Protein AF-A0A813D2L1-F1 (afdb_monomer_lite)

Foldseek 3Di:
DWADLADDPVCVVPVLQLQLQLAQDLARDRDPDRVSSSSSRLSVVLCVQQVFFLFKAFADPVVQVVSLCVGPSCVSDDSSRDRTGGDPCNVVQSDLQQFDPNQIADADRLLCLLAPCLACQQPPVLVVLLCCCVVCVPDQFDADPDHDPTGGDGSVSSVLNCCQRRNDRDPPSDPDPVVVVCSVVHRDGGRHGDPRGNVSSNVVNVVCCVVVVDPHGDDD

Radius of gyration: 19.47 Å; chains: 1; bounding box: 37×41×59 Å

Organism: Polarella glacialis (NCBI:txid89957)

Structure (mmCIF, N/CA/C/O backbone):
data_AF-A0A813D2L1-F1
#
_entry.id   AF-A0A813D2L1-F1
#
loop_
_atom_site.group_PDB
_atom_site.id
_atom_site.type_symbol
_atom_site.label_atom_id
_atom_site.label_alt_id
_atom_site.label_comp_id
_atom_site.label_asym_id
_atom_site.label_entity_id
_atom_site.label_seq_id
_atom_site.pdbx_PDB_ins_code
_atom_site.Cartn_x
_atom_site.Cartn_y
_atom_site.Cartn_z
_atom_site.occupancy
_atom_site.B_iso_or_equiv
_atom_site.auth_seq_id
_atom_site.auth_comp_id
_atom_site.auth_asym_id
_atom_site.auth_atom_id
_atom_site.pdbx_PDB_model_num
ATOM 1 N N . VAL A 1 1 ? -5.802 -4.723 5.468 1.00 93.50 1 VAL A N 1
ATOM 2 C CA . VAL A 1 1 ? -5.491 -5.734 4.421 1.00 93.50 1 VAL A CA 1
ATOM 3 C C . VAL A 1 1 ? -4.268 -6.536 4.837 1.00 93.50 1 VAL A C 1
ATOM 5 O O . VAL A 1 1 ? -3.575 -6.085 5.739 1.00 93.50 1 VAL A O 1
ATOM 8 N N . SER A 1 2 ? -3.986 -7.680 4.213 1.00 93.75 2 SER A N 1
ATOM 9 C CA . SER A 1 2 ? -2.676 -8.345 4.304 1.00 93.75 2 SER A CA 1
ATOM 10 C C . SER A 1 2 ? -2.153 -8.648 2.905 1.00 93.75 2 SER A C 1
ATOM 12 O O . SER A 1 2 ? -2.952 -8.793 1.985 1.00 93.75 2 SER A O 1
ATOM 14 N N . ILE A 1 3 ? -0.834 -8.661 2.713 1.00 92.69 3 ILE A N 1
ATOM 15 C CA . ILE A 1 3 ? -0.221 -8.697 1.379 1.00 92.69 3 ILE A CA 1
ATOM 16 C C . ILE A 1 3 ? 0.567 -9.993 1.204 1.00 92.69 3 ILE A C 1
ATOM 18 O O . ILE A 1 3 ? 1.612 -10.203 1.835 1.00 92.69 3 ILE A O 1
ATOM 22 N N . SER A 1 4 ? 0.094 -10.815 0.271 1.00 91.62 4 SER A N 1
ATOM 23 C CA . SER A 1 4 ? 0.760 -12.051 -0.129 1.00 91.62 4 SER A CA 1
ATOM 24 C C . SER A 1 4 ? 2.132 -11.768 -0.767 1.00 91.62 4 SER A C 1
ATOM 26 O O . SER A 1 4 ? 2.273 -10.820 -1.551 1.00 91.62 4 SER A O 1
ATOM 28 N N . PRO A 1 5 ? 3.159 -12.598 -0.497 1.00 91.12 5 PRO A N 1
ATOM 29 C CA . PRO A 1 5 ? 4.441 -12.514 -1.196 1.00 91.12 5 PRO A CA 1
ATOM 30 C C . PRO A 1 5 ? 4.344 -12.904 -2.676 1.00 91.12 5 PRO A C 1
ATOM 32 O O . PRO A 1 5 ? 5.266 -12.595 -3.439 1.00 91.12 5 PRO A O 1
ATOM 35 N N . GLU A 1 6 ? 3.257 -13.575 -3.057 1.00 92.31 6 GLU A N 1
ATOM 36 C CA . GLU A 1 6 ? 3.001 -14.124 -4.383 1.00 92.31 6 GLU A CA 1
ATOM 37 C C . GLU A 1 6 ? 1.750 -13.499 -5.018 1.00 92.31 6 GLU A C 1
ATOM 39 O O . GLU A 1 6 ? 0.809 -13.154 -4.293 1.00 92.31 6 GLU A O 1
ATOM 44 N N . PRO A 1 7 ? 1.713 -13.353 -6.355 1.00 93.44 7 PRO A N 1
ATOM 45 C CA . PRO A 1 7 ? 0.520 -12.871 -7.036 1.00 93.44 7 PRO A CA 1
ATOM 46 C C . PRO A 1 7 ? -0.665 -13.826 -6.832 1.00 93.44 7 PRO A C 1
ATOM 48 O O . PRO A 1 7 ? -0.452 -15.037 -6.749 1.00 93.44 7 PRO A O 1
ATOM 51 N N . PRO A 1 8 ? -1.907 -13.309 -6.814 1.00 90.31 8 PRO A N 1
ATOM 52 C CA . PRO A 1 8 ? -3.102 -14.138 -6.910 1.00 90.31 8 PRO A CA 1
ATOM 53 C C . PRO A 1 8 ? -3.069 -15.006 -8.172 1.00 90.31 8 PRO A C 1
ATOM 55 O O . PRO A 1 8 ? -2.567 -14.563 -9.207 1.00 90.31 8 PRO A O 1
ATOM 58 N N . GLU A 1 9 ? -3.661 -16.199 -8.111 1.00 88.69 9 GLU A N 1
ATOM 59 C CA . GLU A 1 9 ? -3.662 -17.168 -9.221 1.00 88.69 9 GLU A CA 1
ATOM 60 C C . GLU A 1 9 ? -4.156 -16.551 -10.538 1.00 88.69 9 GLU A C 1
ATOM 62 O O . GLU A 1 9 ? -3.493 -16.681 -11.563 1.00 88.69 9 GLU A O 1
ATOM 67 N N . ILE A 1 10 ? -5.231 -15.756 -10.493 1.00 87.69 10 ILE A N 1
ATOM 68 C CA . ILE A 1 10 ? -5.786 -15.087 -11.682 1.00 87.69 10 ILE A CA 1
ATOM 69 C C . ILE A 1 10 ? -4.800 -14.121 -12.361 1.00 87.69 10 ILE A C 1
ATOM 71 O O . ILE A 1 10 ? -4.840 -13.931 -13.572 1.00 87.69 10 ILE A O 1
ATOM 75 N N . VAL A 1 11 ? -3.889 -13.511 -11.596 1.00 85.50 11 VAL A N 1
ATOM 76 C CA . VAL A 1 11 ? -2.849 -12.622 -12.141 1.00 85.50 11 VAL A CA 1
ATOM 77 C C . VAL A 1 11 ? -1.708 -13.441 -12.755 1.00 85.50 11 VAL A C 1
ATOM 79 O O . VAL A 1 11 ? -1.016 -12.961 -13.648 1.00 85.50 11 VAL A O 1
ATOM 82 N N . ALA A 1 12 ? -1.506 -14.681 -12.300 1.00 79.19 12 ALA A N 1
ATOM 83 C CA . ALA A 1 12 ? -0.534 -15.597 -12.888 1.00 79.19 12 ALA A CA 1
ATOM 84 C C . ALA A 1 12 ? -1.027 -16.223 -14.208 1.00 79.19 12 ALA A C 1
ATOM 86 O O . ALA A 1 12 ? -0.198 -16.536 -15.059 1.00 79.19 12 ALA A O 1
ATOM 87 N N . GLU A 1 13 ? -2.343 -16.368 -14.402 1.00 86.94 13 GLU A N 1
ATOM 88 C CA . GLU A 1 13 ? -2.936 -16.836 -15.668 1.00 86.94 13 GLU A CA 1
ATOM 89 C C . GLU A 1 13 ? -2.733 -15.846 -16.824 1.00 86.94 13 GLU A C 1
ATOM 91 O O . GLU A 1 13 ? -2.594 -16.257 -17.976 1.00 86.94 13 GLU A O 1
ATOM 96 N N . GLU A 1 14 ? -2.672 -14.547 -16.517 1.00 88.88 14 GLU A N 1
ATOM 97 C CA . GLU A 1 14 ? -2.362 -13.495 -17.482 1.00 88.88 14 GLU A CA 1
ATOM 98 C C . GLU A 1 14 ? -1.206 -12.599 -16.984 1.00 88.88 14 GLU A C 1
ATOM 100 O O . GLU A 1 14 ? -1.424 -11.527 -16.403 1.00 88.88 14 GLU A O 1
ATOM 105 N N . PRO A 1 15 ? 0.055 -13.016 -17.217 1.00 91.38 15 PRO A N 1
ATOM 106 C CA . PRO A 1 15 ? 1.225 -12.405 -16.604 1.00 91.38 15 PRO A CA 1
ATOM 107 C C . PRO A 1 15 ? 1.675 -11.099 -17.269 1.00 91.38 15 PRO A C 1
ATOM 109 O O . PRO A 1 15 ? 2.681 -10.540 -16.830 1.00 91.38 15 PRO A O 1
ATOM 112 N N . ARG A 1 16 ? 0.990 -10.572 -18.299 1.00 93.12 16 ARG A N 1
ATOM 113 C CA . ARG A 1 16 ? 1.419 -9.332 -18.990 1.00 93.12 16 ARG A CA 1
ATOM 114 C C . ARG A 1 16 ? 1.723 -8.180 -18.030 1.00 93.12 16 ARG A C 1
ATOM 116 O O . ARG A 1 16 ? 2.767 -7.541 -18.158 1.00 93.12 16 ARG A O 1
ATOM 123 N N . ALA A 1 17 ? 0.860 -7.958 -17.037 1.00 93.00 17 ALA A N 1
ATOM 124 C CA . ALA A 1 17 ? 1.071 -6.922 -16.027 1.00 93.00 17 ALA A CA 1
ATOM 125 C C . ALA A 1 17 ? 2.291 -7.223 -15.137 1.00 93.00 17 ALA A C 1
ATOM 127 O O . ALA A 1 17 ? 3.086 -6.326 -14.854 1.00 93.00 17 ALA A O 1
ATOM 128 N N . LEU A 1 18 ? 2.487 -8.488 -14.749 1.00 95.44 18 LEU A N 1
ATOM 129 C CA . LEU A 1 18 ? 3.648 -8.908 -13.962 1.00 95.44 18 LEU A CA 1
ATOM 130 C C . LEU A 1 18 ? 4.947 -8.660 -14.729 1.00 95.44 18 LEU A C 1
ATOM 132 O O . LEU A 1 18 ? 5.865 -8.053 -14.185 1.00 95.44 18 LEU A O 1
ATOM 136 N N . ILE A 1 19 ? 5.003 -9.063 -16.000 1.00 95.62 19 ILE A N 1
ATOM 137 C CA . ILE A 1 19 ? 6.170 -8.869 -16.870 1.00 95.62 19 ILE A CA 1
ATOM 138 C C . ILE A 1 19 ? 6.439 -7.372 -17.059 1.00 95.62 19 ILE A C 1
ATOM 140 O O . ILE A 1 19 ? 7.578 -6.922 -16.935 1.00 95.62 19 ILE A O 1
ATOM 144 N N . PHE A 1 20 ? 5.394 -6.574 -17.292 1.00 95.00 20 PHE A N 1
ATOM 145 C CA . PHE A 1 20 ? 5.523 -5.129 -17.462 1.00 95.00 20 PHE A CA 1
ATOM 146 C C . PHE A 1 20 ? 6.131 -4.446 -16.230 1.00 95.00 20 PHE A C 1
ATOM 148 O O . PHE A 1 20 ? 7.053 -3.639 -16.373 1.00 95.00 20 PHE A O 1
ATOM 155 N N . HIS A 1 21 ? 5.633 -4.773 -15.033 1.00 94.62 21 HIS A N 1
ATOM 156 C CA . HIS A 1 21 ? 6.066 -4.166 -13.773 1.00 94.62 21 HIS A CA 1
ATOM 157 C C . HIS A 1 21 ? 7.340 -4.796 -13.185 1.00 94.62 21 HIS A C 1
ATOM 159 O O . HIS A 1 21 ? 7.927 -4.228 -12.264 1.00 94.62 21 HIS A O 1
ATOM 165 N N . ALA A 1 22 ? 7.806 -5.933 -13.711 1.00 95.31 22 ALA A N 1
ATOM 166 C CA . ALA A 1 22 ? 9.082 -6.546 -13.333 1.00 95.31 22 ALA A CA 1
ATOM 167 C C . ALA A 1 22 ? 10.303 -5.765 -13.841 1.00 95.31 22 ALA A C 1
ATOM 169 O O . ALA A 1 22 ? 11.420 -5.994 -13.375 1.00 95.31 22 ALA A O 1
ATOM 170 N N . ARG A 1 23 ? 10.108 -4.856 -14.795 1.00 94.12 23 ARG A N 1
ATOM 171 C CA . ARG A 1 23 ? 11.170 -4.056 -15.405 1.00 94.12 23 ARG A CA 1
ATOM 172 C C . ARG A 1 23 ? 11.684 -2.980 -14.455 1.00 94.12 23 ARG A C 1
ATOM 174 O O . ARG A 1 23 ? 10.896 -2.350 -13.749 1.00 94.12 23 ARG A O 1
ATOM 181 N N . ASP A 1 24 ? 12.999 -2.784 -14.441 1.00 91.81 24 ASP A N 1
ATOM 182 C CA . ASP A 1 24 ? 13.649 -1.741 -13.635 1.00 91.81 24 ASP A CA 1
ATOM 183 C C . ASP A 1 24 ? 13.545 -0.358 -14.285 1.00 91.81 24 ASP A C 1
ATOM 185 O O . ASP A 1 24 ? 13.421 0.639 -13.576 1.00 91.81 24 ASP A O 1
ATOM 189 N N . ASP A 1 25 ? 13.511 -0.326 -15.618 1.00 89.94 25 ASP A N 1
ATOM 190 C CA . ASP A 1 25 ? 13.273 0.851 -16.448 1.00 89.94 25 ASP A CA 1
ATOM 191 C C . ASP A 1 25 ? 12.569 0.457 -17.765 1.00 89.94 25 ASP A C 1
ATOM 193 O O . ASP A 1 25 ? 12.297 -0.716 -18.036 1.00 89.94 25 ASP A O 1
ATOM 197 N N . ALA A 1 26 ? 12.239 1.441 -18.601 1.00 88.62 26 ALA A N 1
ATOM 198 C CA . ALA A 1 26 ? 11.504 1.220 -19.847 1.00 88.62 26 ALA A CA 1
ATOM 199 C C . ALA A 1 26 ? 12.251 0.369 -20.903 1.00 88.62 26 ALA A C 1
ATOM 201 O O . ALA A 1 26 ? 11.595 -0.200 -21.782 1.00 88.62 26 ALA A O 1
ATOM 202 N N . LYS A 1 27 ? 13.585 0.267 -20.829 1.00 87.81 27 LYS A N 1
ATOM 203 C CA . LYS A 1 27 ? 14.459 -0.472 -21.763 1.00 87.81 27 LYS A CA 1
ATOM 204 C C . LYS A 1 27 ? 14.881 -1.841 -21.237 1.00 87.81 27 LYS A C 1
ATOM 206 O O . LYS A 1 27 ? 15.475 -2.610 -21.989 1.00 87.81 27 LYS A O 1
ATOM 211 N N . ALA A 1 28 ? 14.598 -2.140 -19.972 1.00 91.12 28 ALA A N 1
ATOM 212 C CA . ALA A 1 28 ? 14.884 -3.439 -19.390 1.00 91.12 28 ALA A CA 1
ATOM 213 C C . ALA A 1 28 ? 14.217 -4.570 -20.203 1.00 91.12 28 ALA A C 1
ATOM 215 O O . ALA A 1 28 ? 13.089 -4.399 -20.689 1.00 91.12 28 ALA A O 1
ATOM 216 N N . PRO A 1 29 ? 14.892 -5.726 -20.343 1.00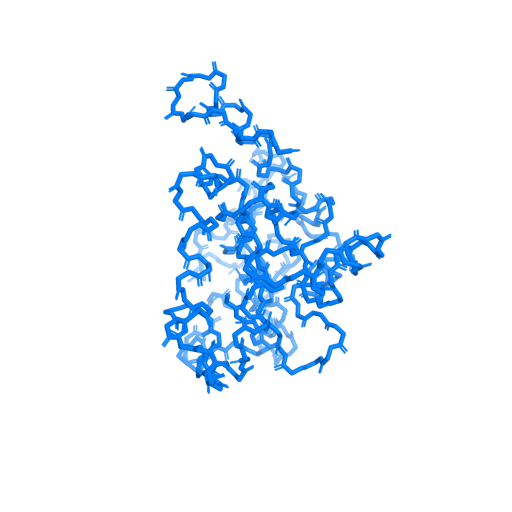 91.00 29 PRO A N 1
ATOM 217 C CA . PRO A 1 29 ? 14.366 -6.856 -21.095 1.00 91.00 29 PRO A CA 1
ATOM 218 C C . PRO A 1 29 ? 13.065 -7.381 -20.481 1.00 91.00 29 PRO A C 1
ATOM 220 O O . PRO A 1 29 ? 12.819 -7.273 -19.277 1.00 91.00 29 PRO A O 1
ATOM 223 N N . LEU A 1 30 ? 12.229 -7.983 -21.326 1.00 94.44 30 LEU A N 1
ATOM 224 C CA . LEU A 1 30 ? 10.998 -8.629 -20.882 1.00 94.44 30 LEU A CA 1
ATOM 225 C C . LEU A 1 30 ? 11.337 -10.008 -20.317 1.00 94.44 30 LEU A C 1
ATOM 227 O O . LEU A 1 30 ? 11.722 -10.916 -21.051 1.00 94.44 30 LEU A O 1
ATOM 231 N N . GLU A 1 31 ? 11.189 -10.163 -19.006 1.00 94.50 31 GLU A N 1
ATOM 232 C CA . GLU A 1 31 ? 11.472 -11.411 -18.302 1.00 94.50 31 GLU A CA 1
ATOM 233 C C . GLU A 1 31 ? 10.175 -12.078 -17.839 1.00 94.50 31 GLU A C 1
ATOM 235 O O . GLU A 1 31 ? 9.351 -11.459 -17.167 1.00 94.50 31 GLU A O 1
ATOM 240 N N . ALA A 1 32 ? 10.024 -13.368 -18.146 1.00 93.12 32 ALA A N 1
ATOM 241 C CA . ALA A 1 32 ? 8.900 -14.198 -17.700 1.00 93.12 32 ALA A CA 1
ATOM 242 C C . ALA A 1 32 ? 9.329 -15.281 -16.688 1.00 93.12 32 ALA A C 1
ATOM 244 O O . ALA A 1 32 ? 8.644 -16.287 -16.509 1.00 93.12 32 ALA A O 1
ATOM 245 N N . THR A 1 33 ? 10.483 -15.108 -16.036 1.00 95.31 33 THR A N 1
ATOM 246 C CA . THR A 1 33 ? 10.926 -16.012 -14.965 1.00 95.31 33 THR A CA 1
ATOM 247 C C . THR A 1 33 ? 10.045 -15.851 -13.728 1.00 95.31 33 THR A C 1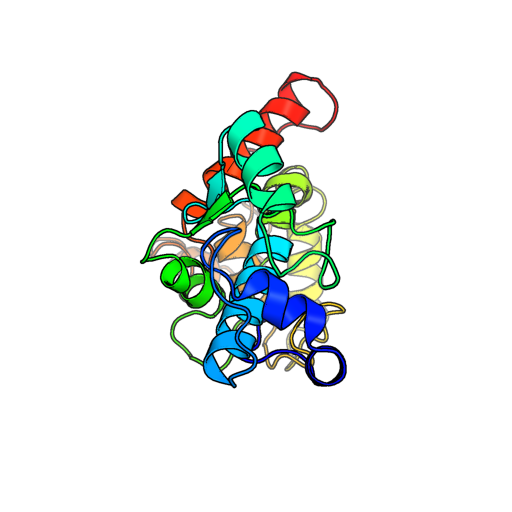
ATOM 249 O O . THR A 1 33 ? 9.385 -14.825 -13.533 1.00 95.31 33 THR A O 1
ATOM 252 N N . ARG A 1 34 ? 10.041 -16.858 -12.847 1.00 94.00 34 ARG A N 1
ATOM 253 C CA . ARG A 1 34 ? 9.293 -16.791 -11.584 1.00 94.00 34 ARG A CA 1
ATOM 254 C C . ARG A 1 34 ? 9.737 -15.596 -10.743 1.00 94.00 34 ARG A C 1
ATOM 256 O O . ARG A 1 34 ? 8.900 -14.894 -10.181 1.00 94.00 34 ARG A O 1
ATOM 263 N N . GLU A 1 35 ? 11.037 -15.341 -10.694 1.00 95.44 35 GLU A N 1
ATOM 264 C CA . GLU A 1 35 ? 11.647 -14.243 -9.952 1.00 95.44 35 GLU A CA 1
ATOM 265 C C . GLU A 1 35 ? 11.206 -12.881 -10.501 1.00 95.44 35 GLU A C 1
ATOM 267 O O . GLU A 1 35 ? 10.856 -11.992 -9.721 1.00 95.44 35 GLU A O 1
ATOM 272 N N . ALA A 1 36 ? 11.160 -12.727 -11.829 1.00 95.69 36 ALA A N 1
ATOM 273 C CA . ALA A 1 36 ? 10.662 -11.516 -12.476 1.00 95.69 36 ALA A CA 1
ATOM 274 C C . ALA A 1 36 ? 9.174 -11.297 -12.188 1.00 95.69 36 ALA A C 1
ATOM 276 O O . ALA A 1 36 ? 8.781 -10.213 -11.760 1.00 95.69 36 ALA A O 1
ATOM 277 N N . MET A 1 37 ? 8.351 -12.339 -12.308 1.00 95.06 37 MET A N 1
ATOM 278 C CA . MET A 1 37 ? 6.921 -12.251 -12.005 1.00 95.06 37 MET A CA 1
ATOM 279 C C . MET A 1 37 ? 6.651 -11.872 -10.543 1.00 95.06 37 MET A C 1
ATOM 281 O O . MET A 1 37 ? 5.798 -11.027 -10.270 1.00 95.06 37 MET A O 1
ATOM 285 N N . LEU A 1 38 ? 7.411 -12.433 -9.595 1.00 96.00 38 LEU A N 1
ATOM 286 C CA . LEU A 1 38 ? 7.342 -12.037 -8.186 1.00 96.00 38 LEU A CA 1
ATOM 287 C C . LEU A 1 38 ? 7.751 -10.574 -7.989 1.00 96.00 38 LEU A C 1
ATOM 289 O O . LEU A 1 38 ? 7.095 -9.849 -7.245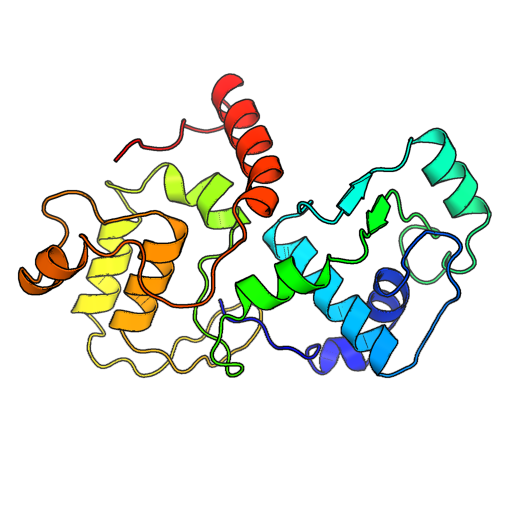 1.00 96.00 38 LEU A O 1
ATOM 293 N N . ARG A 1 39 ? 8.811 -10.116 -8.661 1.00 96.62 39 ARG A N 1
ATOM 294 C CA . ARG A 1 39 ? 9.244 -8.713 -8.626 1.00 96.62 39 ARG A CA 1
ATOM 295 C C . ARG A 1 39 ? 8.151 -7.774 -9.144 1.00 96.62 39 ARG A C 1
ATOM 297 O O . ARG A 1 39 ? 7.837 -6.795 -8.468 1.00 96.62 39 ARG A O 1
ATOM 304 N N . GLY A 1 40 ? 7.531 -8.105 -10.275 1.00 95.94 40 GLY A N 1
ATOM 305 C CA . GLY A 1 40 ? 6.410 -7.355 -10.843 1.00 95.94 40 GLY A CA 1
ATOM 306 C C . GLY A 1 40 ? 5.208 -7.282 -9.905 1.00 95.94 40 GLY A C 1
ATOM 307 O O . GLY A 1 40 ? 4.725 -6.187 -9.622 1.00 95.94 40 GLY A O 1
ATOM 308 N N . TRP A 1 41 ? 4.793 -8.418 -9.332 1.00 96.25 41 TRP A N 1
ATOM 309 C CA . TRP A 1 41 ? 3.714 -8.473 -8.338 1.00 96.25 41 TRP A CA 1
ATOM 310 C C . TRP A 1 41 ? 3.974 -7.543 -7.153 1.00 96.25 41 TRP A C 1
ATOM 312 O O . TRP A 1 41 ? 3.129 -6.728 -6.791 1.00 96.25 41 TRP A O 1
ATOM 322 N N . ARG A 1 42 ? 5.165 -7.636 -6.558 1.00 95.81 42 ARG A N 1
ATOM 323 C CA . ARG A 1 42 ? 5.522 -6.864 -5.362 1.00 95.81 42 ARG A CA 1
ATOM 324 C C . ARG A 1 42 ? 5.515 -5.361 -5.637 1.00 95.81 42 ARG A C 1
ATOM 326 O O . ARG A 1 42 ? 5.058 -4.588 -4.797 1.00 95.81 42 ARG A O 1
ATOM 333 N N . ARG A 1 43 ? 5.955 -4.948 -6.830 1.00 95.75 43 ARG A N 1
ATOM 334 C CA . ARG A 1 43 ? 5.880 -3.554 -7.295 1.00 95.75 43 ARG A CA 1
ATOM 335 C C . ARG A 1 43 ? 4.438 -3.106 -7.528 1.00 95.75 43 ARG A C 1
ATOM 337 O O . ARG A 1 43 ? 4.077 -2.019 -7.093 1.00 95.75 43 ARG A O 1
ATOM 344 N N . MET A 1 44 ? 3.596 -3.938 -8.141 1.00 95.06 44 MET A N 1
ATOM 345 C CA . MET A 1 44 ? 2.167 -3.639 -8.312 1.00 95.06 44 MET A CA 1
ATOM 346 C C . MET A 1 44 ? 1.443 -3.498 -6.969 1.00 95.06 44 MET A C 1
ATOM 348 O O . MET A 1 44 ? 0.672 -2.560 -6.782 1.00 95.06 44 MET A O 1
ATOM 352 N N . ALA A 1 45 ? 1.715 -4.393 -6.019 1.00 95.25 45 ALA A N 1
ATOM 353 C CA . ALA A 1 45 ? 1.127 -4.345 -4.686 1.00 95.25 45 ALA A CA 1
ATOM 354 C C . ALA A 1 45 ? 1.518 -3.059 -3.939 1.00 95.25 45 ALA A C 1
ATOM 356 O O . ALA A 1 45 ? 0.656 -2.401 -3.360 1.00 95.25 45 ALA A O 1
ATOM 357 N N . ALA A 1 46 ? 2.793 -2.661 -3.999 1.00 95.56 46 ALA A N 1
ATOM 358 C CA . ALA A 1 46 ? 3.243 -1.388 -3.440 1.00 95.56 46 ALA A CA 1
ATOM 359 C C . ALA A 1 46 ? 2.601 -0.185 -4.160 1.00 95.56 46 ALA A C 1
ATOM 361 O O . ALA A 1 46 ? 2.142 0.750 -3.504 1.00 95.56 46 ALA A O 1
ATOM 362 N N . PHE A 1 47 ? 2.477 -0.230 -5.492 1.00 94.12 47 PHE A N 1
ATOM 363 C CA . PHE A 1 47 ? 1.825 0.826 -6.275 1.00 94.12 47 PHE A CA 1
ATOM 364 C C . PHE A 1 47 ? 0.366 1.016 -5.857 1.00 94.12 47 PHE A C 1
ATOM 366 O O . PHE A 1 47 ? -0.058 2.138 -5.605 1.00 94.12 47 PHE A O 1
ATOM 373 N N . ALA A 1 48 ? -0.388 -0.072 -5.701 1.00 94.56 48 ALA A N 1
ATOM 374 C CA . ALA A 1 48 ? -1.786 -0.021 -5.281 1.00 94.56 48 ALA A CA 1
ATOM 375 C C . ALA A 1 48 ? -1.987 0.599 -3.882 1.00 94.56 48 ALA A C 1
ATOM 377 O O . ALA A 1 48 ? -3.079 1.066 -3.569 1.00 94.56 48 ALA A O 1
ATOM 378 N N . LEU A 1 49 ? -0.948 0.605 -3.040 1.00 95.75 49 LEU A N 1
ATOM 379 C CA . LEU A 1 49 ? -1.009 1.095 -1.661 1.00 95.75 49 LEU A CA 1
ATOM 380 C C . LEU A 1 49 ? -0.457 2.510 -1.470 1.00 95.75 49 LEU A C 1
ATOM 382 O O . LEU A 1 49 ? -0.837 3.158 -0.496 1.00 95.75 49 LEU A O 1
ATOM 386 N N . PHE A 1 50 ? 0.414 2.982 -2.366 1.00 94.94 50 PHE A N 1
ATOM 387 C CA . PHE A 1 50 ? 1.074 4.290 -2.249 1.00 94.94 50 PHE A CA 1
ATOM 388 C C . PHE A 1 50 ? 0.874 5.219 -3.452 1.00 94.94 50 PHE A C 1
ATOM 390 O O . PHE A 1 50 ? 1.123 6.416 -3.330 1.00 94.94 50 PHE A O 1
ATOM 397 N N . PHE A 1 51 ? 0.484 4.688 -4.615 1.00 87.38 51 PHE A N 1
ATOM 398 C CA . PHE A 1 51 ? 0.729 5.249 -5.952 1.00 87.38 51 PHE A CA 1
ATOM 399 C C . PHE A 1 51 ? 2.219 5.476 -6.242 1.00 87.38 51 PHE A C 1
ATOM 401 O O . PHE A 1 51 ? 2.786 4.824 -7.112 1.00 87.38 51 PHE A O 1
ATOM 408 N N . GLN A 1 52 ? 2.889 6.340 -5.480 1.00 92.19 52 GLN A N 1
ATOM 409 C CA . GLN A 1 52 ? 4.322 6.594 -5.579 1.00 92.19 52 GLN A CA 1
ATOM 410 C C . GLN A 1 52 ? 4.967 6.482 -4.192 1.00 92.19 52 GLN A C 1
ATOM 412 O O . GLN A 1 52 ? 4.714 7.299 -3.313 1.00 92.19 52 GLN A O 1
ATOM 417 N N . TRP A 1 53 ? 5.821 5.472 -4.003 1.00 93.44 53 TRP A N 1
ATOM 418 C CA . TRP A 1 53 ? 6.583 5.269 -2.764 1.00 93.44 53 TRP A CA 1
ATOM 419 C C . TRP A 1 53 ? 8.048 5.706 -2.923 1.00 93.44 53 TRP A C 1
ATOM 421 O O . TRP A 1 53 ? 8.496 6.032 -4.023 1.00 93.44 53 TRP A O 1
ATOM 431 N N . SER A 1 54 ? 8.832 5.710 -1.840 1.00 94.62 54 SER A N 1
ATOM 432 C CA . SER A 1 54 ? 10.165 6.340 -1.797 1.00 94.62 54 SER A CA 1
ATOM 433 C C . SER A 1 54 ? 11.217 5.703 -2.709 1.00 94.62 54 SER A C 1
ATOM 435 O O . SER A 1 54 ? 12.260 6.317 -2.979 1.00 94.62 54 SER A O 1
ATOM 437 N N . ALA A 1 55 ? 10.963 4.481 -3.181 1.00 94.06 55 ALA A N 1
ATOM 438 C CA . ALA A 1 55 ? 11.842 3.774 -4.100 1.00 94.06 55 ALA A CA 1
ATOM 439 C C . ALA A 1 55 ? 11.489 3.988 -5.577 1.00 94.06 55 ALA A C 1
ATOM 441 O O . ALA A 1 55 ? 12.257 3.545 -6.425 1.00 94.06 55 ALA A O 1
ATOM 442 N N . VAL A 1 56 ? 10.380 4.667 -5.885 1.00 94.31 56 VAL A N 1
ATOM 443 C CA . VAL A 1 56 ? 10.029 5.095 -7.245 1.00 94.31 56 VAL A CA 1
ATOM 444 C C . VAL A 1 56 ? 10.678 6.449 -7.515 1.00 94.31 56 VAL A C 1
ATOM 446 O O . VAL A 1 56 ? 10.475 7.410 -6.769 1.00 94.31 56 VAL A O 1
ATOM 449 N N . VAL A 1 57 ? 11.455 6.534 -8.591 1.00 93.25 57 VAL A N 1
ATOM 450 C CA . VAL A 1 57 ? 12.062 7.777 -9.073 1.00 93.25 57 VAL A CA 1
ATOM 451 C C . VAL A 1 57 ? 11.426 8.116 -10.409 1.00 93.25 57 VAL A C 1
ATOM 453 O O . VAL A 1 57 ? 11.595 7.379 -11.376 1.00 93.25 57 VAL A O 1
ATOM 456 N N . ALA A 1 58 ? 10.660 9.205 -10.448 1.00 93.00 58 ALA A N 1
ATOM 457 C CA . ALA A 1 58 ? 10.027 9.668 -11.674 1.00 93.00 58 ALA A CA 1
ATOM 458 C C . ALA A 1 58 ? 11.083 10.092 -12.704 1.00 93.00 58 ALA A C 1
ATOM 460 O O . ALA A 1 58 ? 12.070 10.741 -12.358 1.00 93.00 58 ALA A O 1
ATOM 461 N N . GLU A 1 59 ? 10.850 9.727 -13.959 1.00 94.19 59 GLU A N 1
ATOM 462 C CA . GLU A 1 59 ? 11.665 10.156 -15.092 1.00 94.19 59 GLU A CA 1
ATOM 463 C C . GLU A 1 59 ? 11.178 11.494 -15.647 1.00 94.19 59 GLU A C 1
ATOM 465 O O . GLU A 1 59 ? 9.993 11.833 -15.565 1.00 94.19 59 GLU A O 1
ATOM 470 N N . ASP A 1 60 ? 12.080 12.231 -16.295 1.00 94.38 60 ASP A N 1
ATOM 471 C CA . ASP A 1 60 ? 11.697 13.412 -17.064 1.00 94.38 60 ASP A CA 1
ATOM 472 C C . ASP A 1 60 ? 10.736 13.023 -18.198 1.00 94.38 60 ASP A C 1
ATOM 474 O O . ASP A 1 60 ? 10.993 12.085 -18.957 1.00 94.38 60 ASP A O 1
ATOM 478 N N . VAL A 1 61 ? 9.650 13.783 -18.376 1.00 94.44 61 VAL A N 1
ATOM 479 C CA . VAL A 1 61 ? 8.598 13.475 -19.367 1.00 94.44 61 VAL A CA 1
ATOM 480 C C . VAL A 1 61 ? 9.148 13.236 -20.786 1.00 94.44 61 VAL A C 1
ATOM 482 O O . VAL A 1 61 ? 8.768 12.231 -21.392 1.00 94.44 61 VAL A O 1
ATOM 485 N N . PRO A 1 62 ? 10.060 14.069 -21.340 1.00 95.62 62 PRO A N 1
ATOM 486 C CA . PRO A 1 62 ? 10.618 13.816 -22.670 1.00 95.62 62 PRO A CA 1
ATOM 487 C C . PRO A 1 62 ? 11.384 12.491 -22.756 1.00 95.62 62 PRO A C 1
ATOM 489 O O . PRO A 1 62 ? 11.272 11.780 -23.756 1.00 95.62 62 PRO A O 1
ATOM 492 N N . LYS A 1 63 ? 12.128 12.139 -21.700 1.00 94.25 63 LYS A N 1
ATOM 493 C CA . LYS A 1 63 ? 12.858 10.872 -21.609 1.00 94.25 63 LYS A CA 1
ATOM 494 C C . LYS A 1 63 ? 11.890 9.695 -21.519 1.00 94.25 63 LYS A C 1
ATOM 496 O O . LYS A 1 63 ? 12.040 8.751 -22.286 1.00 94.25 63 LYS A O 1
ATOM 501 N N . ALA A 1 64 ? 10.874 9.775 -20.661 1.00 94.62 64 ALA A N 1
ATOM 502 C CA . ALA A 1 64 ? 9.862 8.731 -20.513 1.00 94.62 64 ALA A CA 1
ATOM 503 C C . ALA A 1 64 ? 9.144 8.428 -21.839 1.00 94.62 64 ALA A C 1
ATOM 505 O O . ALA A 1 64 ? 8.962 7.265 -22.195 1.00 94.62 64 ALA A O 1
ATOM 506 N N . ILE A 1 65 ? 8.789 9.468 -22.605 1.00 94.38 65 ILE A N 1
ATOM 507 C CA . ILE A 1 65 ? 8.192 9.313 -23.939 1.00 94.38 65 ILE A CA 1
ATOM 508 C C . ILE A 1 65 ? 9.187 8.651 -24.899 1.00 94.38 65 ILE A C 1
ATOM 510 O O . ILE A 1 65 ? 8.837 7.667 -25.548 1.00 94.38 65 ILE A O 1
ATOM 514 N N . ALA A 1 66 ? 10.420 9.160 -24.997 1.00 95.25 66 ALA A N 1
ATOM 515 C CA . ALA A 1 66 ? 11.437 8.607 -25.895 1.00 95.25 66 ALA A CA 1
ATOM 516 C C . ALA A 1 66 ? 11.737 7.129 -25.592 1.00 95.25 66 ALA A C 1
ATOM 518 O O . ALA A 1 66 ? 11.836 6.310 -26.507 1.00 95.25 66 ALA A O 1
ATOM 519 N N . ASP A 1 67 ? 11.826 6.778 -24.311 1.00 95.00 67 ASP A N 1
ATOM 520 C CA . ASP A 1 67 ? 12.071 5.410 -23.878 1.00 95.00 67 ASP A CA 1
ATOM 521 C C . ASP A 1 67 ? 10.865 4.498 -24.156 1.00 95.00 67 ASP A C 1
ATOM 523 O O . ASP A 1 67 ? 11.063 3.356 -24.563 1.00 95.00 67 ASP A O 1
ATOM 527 N N . ALA A 1 68 ? 9.627 4.994 -24.035 1.00 93.56 68 ALA A N 1
ATOM 528 C CA . ALA A 1 68 ? 8.426 4.243 -24.412 1.00 93.56 68 ALA A CA 1
ATOM 529 C C . ALA A 1 68 ? 8.433 3.858 -25.904 1.00 93.56 68 ALA A C 1
ATOM 531 O O . ALA A 1 68 ? 8.181 2.703 -26.253 1.00 93.56 68 ALA A O 1
ATOM 532 N N . TRP A 1 69 ? 8.810 4.790 -26.791 1.00 92.81 69 TRP A N 1
ATOM 533 C CA . TRP A 1 69 ? 8.959 4.511 -28.227 1.00 92.81 69 TRP A CA 1
ATOM 534 C C . TRP A 1 69 ? 10.023 3.446 -28.513 1.00 92.81 69 TRP A C 1
ATOM 536 O O . TRP A 1 69 ? 9.855 2.638 -29.430 1.00 92.81 69 TRP A O 1
ATOM 546 N N . ALA A 1 70 ? 11.092 3.409 -27.718 1.00 92.31 70 ALA A N 1
ATOM 547 C CA . ALA A 1 70 ? 12.167 2.428 -27.837 1.00 92.31 70 ALA A CA 1
ATOM 548 C C . ALA A 1 70 ? 11.886 1.098 -27.111 1.00 92.31 70 ALA A C 1
ATOM 550 O O . ALA A 1 70 ? 12.621 0.141 -27.318 1.00 92.31 70 ALA A O 1
ATOM 551 N N . SER A 1 71 ? 10.851 1.025 -26.271 1.00 93.62 71 SER A N 1
ATOM 552 C CA . SER A 1 71 ? 10.586 -0.133 -25.416 1.00 93.62 71 SER A CA 1
ATOM 553 C C . SER A 1 71 ? 10.088 -1.341 -26.208 1.00 93.62 71 SER A C 1
ATOM 555 O O . SER A 1 71 ? 9.261 -1.195 -27.111 1.00 93.62 71 SER A O 1
ATOM 557 N N . ASP A 1 72 ? 10.498 -2.542 -25.808 1.00 92.38 72 ASP A N 1
ATOM 558 C CA . ASP A 1 72 ? 9.926 -3.797 -26.311 1.00 92.38 72 ASP A CA 1
ATOM 559 C C . ASP A 1 72 ? 8.579 -4.134 -25.639 1.00 92.38 72 ASP A C 1
ATOM 561 O O . ASP A 1 72 ? 7.845 -5.003 -26.097 1.00 92.38 72 ASP A O 1
ATOM 565 N N . ALA A 1 73 ? 8.195 -3.417 -24.575 1.00 93.38 73 ALA A N 1
ATOM 566 C CA . ALA A 1 73 ? 6.993 -3.694 -23.783 1.00 93.38 73 ALA A CA 1
ATOM 567 C C . ALA A 1 73 ? 5.696 -3.074 -24.341 1.00 93.38 73 ALA A C 1
ATOM 569 O O . ALA A 1 73 ? 4.725 -2.932 -23.592 1.00 93.38 73 ALA A O 1
ATOM 570 N N . LYS A 1 74 ? 5.661 -2.656 -25.616 1.00 90.94 74 LYS A N 1
ATOM 571 C CA . LYS A 1 74 ? 4.534 -1.883 -26.183 1.00 90.94 74 LYS A CA 1
ATOM 572 C C . LYS A 1 74 ? 3.188 -2.595 -26.048 1.00 90.94 74 LYS A C 1
ATOM 574 O O . LYS A 1 74 ? 2.194 -1.953 -25.714 1.00 90.94 74 LYS A O 1
ATOM 579 N N . ASP A 1 75 ? 3.197 -3.915 -26.214 1.00 90.44 75 ASP A N 1
ATOM 580 C CA . ASP A 1 75 ? 1.999 -4.761 -26.179 1.00 90.44 75 ASP A CA 1
ATOM 581 C C . ASP A 1 75 ? 1.648 -5.274 -24.769 1.00 90.44 75 ASP A C 1
ATOM 583 O O . ASP A 1 75 ? 0.603 -5.897 -24.569 1.00 90.44 75 ASP A O 1
ATOM 587 N N . LEU A 1 76 ? 2.504 -5.013 -23.772 1.00 89.00 76 LEU A N 1
ATOM 588 C CA . LEU A 1 76 ? 2.286 -5.447 -22.388 1.00 89.00 76 LEU A CA 1
ATOM 589 C C . LEU A 1 76 ? 1.501 -4.428 -21.555 1.00 89.00 76 LEU A C 1
ATOM 591 O O . LEU A 1 76 ? 0.835 -4.810 -20.596 1.00 89.00 76 LEU A O 1
ATOM 595 N N . GLY A 1 77 ? 1.566 -3.142 -21.906 1.00 81.62 77 GLY A N 1
ATOM 596 C CA . GLY A 1 77 ? 0.829 -2.093 -21.206 1.00 81.62 77 GLY A CA 1
ATOM 597 C C . GLY A 1 77 ? 1.283 -0.689 -21.589 1.00 81.62 77 GLY A C 1
ATOM 598 O O . GLY A 1 77 ? 2.459 -0.462 -21.861 1.00 81.62 77 GLY A O 1
ATOM 599 N N . TRP A 1 78 ? 0.340 0.259 -21.609 1.00 85.38 78 TRP A N 1
ATOM 600 C CA . TRP A 1 78 ? 0.596 1.702 -21.753 1.00 85.38 78 TRP A CA 1
ATOM 601 C C . TRP A 1 78 ? 1.520 2.101 -22.924 1.00 85.38 78 TRP A C 1
ATOM 603 O O . TRP A 1 78 ? 2.219 3.108 -22.848 1.00 85.38 78 TRP A O 1
ATOM 613 N N . GLY A 1 79 ? 1.570 1.310 -24.003 1.00 90.50 79 GLY A N 1
ATOM 614 C CA . GLY A 1 79 ? 2.471 1.558 -25.135 1.00 90.50 79 GLY A CA 1
ATOM 615 C C . GLY A 1 79 ? 3.960 1.492 -24.770 1.00 90.50 79 GLY A C 1
ATOM 616 O O . GLY A 1 79 ? 4.772 2.153 -25.409 1.00 90.50 79 GLY A O 1
ATOM 617 N N . GLY A 1 80 ? 4.324 0.730 -23.732 1.00 90.62 80 GLY A N 1
ATOM 618 C CA . GLY A 1 80 ? 5.698 0.586 -23.242 1.00 90.62 80 GLY A CA 1
ATOM 619 C C . GLY A 1 80 ? 6.122 1.653 -22.227 1.00 90.62 80 GLY A C 1
ATOM 620 O O . GLY A 1 80 ? 7.212 1.545 -21.659 1.00 90.62 80 GLY A O 1
ATOM 621 N N . LEU A 1 81 ? 5.262 2.642 -21.958 1.00 93.62 81 LEU A N 1
ATOM 622 C CA . LEU A 1 81 ? 5.538 3.762 -21.062 1.00 93.62 81 LEU A CA 1
ATOM 623 C C . LEU A 1 81 ? 5.758 3.300 -19.620 1.00 93.62 81 LEU A C 1
ATOM 625 O O . LEU A 1 81 ? 4.817 2.922 -18.931 1.00 93.62 81 LEU A O 1
ATOM 629 N N . LEU A 1 82 ? 6.993 3.415 -19.141 1.00 93.69 82 LEU A N 1
ATOM 630 C CA . LEU A 1 82 ? 7.338 3.285 -17.728 1.00 93.69 82 LEU A CA 1
ATOM 631 C C . LEU A 1 82 ? 8.009 4.597 -17.291 1.00 93.69 82 LEU A C 1
ATOM 633 O O . LEU A 1 82 ? 9.212 4.751 -17.489 1.00 93.69 82 LEU A O 1
ATOM 637 N N . PRO A 1 83 ? 7.251 5.584 -16.776 1.00 93.12 83 PRO A N 1
ATOM 638 C CA . PRO A 1 83 ? 7.748 6.940 -16.536 1.00 93.12 83 PRO A CA 1
ATOM 639 C C . PRO A 1 83 ? 8.501 7.068 -15.203 1.00 93.12 83 PRO A C 1
ATOM 641 O O . PRO A 1 83 ? 8.491 8.118 -14.562 1.00 93.12 83 PRO A O 1
ATOM 644 N N . TRP A 1 84 ? 9.130 5.984 -14.761 1.00 93.75 84 TRP A N 1
ATOM 645 C CA . TRP A 1 84 ? 9.920 5.913 -13.544 1.00 93.75 84 TRP A CA 1
ATOM 646 C C . TRP A 1 84 ? 10.918 4.758 -13.618 1.00 93.75 84 TRP A C 1
ATOM 648 O O . TRP A 1 84 ? 10.739 3.814 -14.391 1.00 93.75 84 TRP A O 1
ATOM 658 N N . HIS A 1 85 ? 11.915 4.804 -12.743 1.00 93.06 85 HIS A N 1
ATOM 659 C CA . HIS A 1 85 ? 12.758 3.663 -12.400 1.00 93.06 85 HIS A CA 1
ATOM 660 C C . HIS A 1 85 ? 12.698 3.378 -10.895 1.00 93.06 85 HIS A C 1
ATOM 662 O O . HIS A 1 85 ? 12.172 4.171 -10.104 1.00 93.06 85 HIS A O 1
ATOM 668 N N . PHE A 1 86 ? 13.225 2.223 -10.491 1.00 93.06 86 PHE A N 1
ATOM 669 C CA . PHE A 1 86 ? 13.251 1.795 -9.093 1.00 93.06 86 PHE A CA 1
ATOM 670 C C . PHE A 1 86 ? 14.655 1.906 -8.493 1.00 93.06 86 PHE A C 1
ATOM 672 O O . PHE A 1 86 ? 15.638 1.538 -9.127 1.00 93.06 86 PHE A O 1
ATOM 679 N N . LYS A 1 87 ? 14.753 2.358 -7.239 1.00 93.12 87 LYS A N 1
ATOM 680 C CA . LYS A 1 87 ? 15.991 2.268 -6.444 1.00 93.12 87 LYS A CA 1
ATOM 681 C C . LYS A 1 87 ? 16.249 0.819 -6.022 1.00 93.12 87 LYS A C 1
ATOM 683 O O . LYS A 1 87 ? 15.301 0.099 -5.715 1.00 93.12 87 LYS A O 1
ATOM 688 N N . ASP A 1 88 ? 17.513 0.426 -5.867 1.00 90.75 88 ASP A N 1
ATOM 689 C CA . ASP A 1 88 ? 17.915 -0.943 -5.480 1.00 90.75 88 ASP A CA 1
ATOM 690 C C . ASP A 1 88 ? 17.244 -1.457 -4.195 1.00 90.75 88 ASP A C 1
ATOM 692 O O . ASP A 1 88 ? 16.972 -2.645 -4.037 1.00 90.75 88 ASP A O 1
ATOM 696 N N . ASN A 1 89 ? 16.940 -0.558 -3.258 1.00 90.25 89 ASN A N 1
ATOM 697 C CA . ASN A 1 89 ? 16.352 -0.892 -1.965 1.00 90.25 89 ASN A CA 1
ATOM 698 C C . ASN A 1 89 ? 14.813 -0.976 -1.970 1.00 90.25 89 ASN A C 1
ATOM 700 O O . ASN A 1 89 ? 14.228 -1.053 -0.888 1.00 90.25 89 ASN A O 1
ATOM 704 N N . TRP A 1 90 ? 14.156 -0.974 -3.137 1.00 93.56 90 TRP A N 1
ATOM 705 C CA . TRP A 1 90 ? 12.690 -0.967 -3.256 1.00 93.56 90 TRP A CA 1
ATOM 706 C C . TRP A 1 90 ? 11.997 -2.102 -2.494 1.00 93.56 90 TRP A C 1
ATOM 708 O O . TRP A 1 90 ? 10.880 -1.926 -2.010 1.00 93.56 90 TRP A O 1
ATOM 718 N N . MET A 1 91 ? 12.665 -3.250 -2.346 1.00 94.69 91 MET A N 1
ATOM 719 C CA . MET A 1 91 ? 12.120 -4.411 -1.643 1.00 94.69 91 MET A CA 1
ATOM 720 C C . MET A 1 91 ? 11.824 -4.106 -0.165 1.00 94.69 91 MET A C 1
ATOM 722 O O . MET A 1 91 ? 10.867 -4.648 0.382 1.00 94.69 91 MET A O 1
ATOM 726 N N . LYS A 1 92 ? 12.560 -3.174 0.463 1.00 93.81 92 LYS A N 1
ATOM 727 C CA . LYS A 1 92 ? 12.336 -2.782 1.866 1.00 93.81 92 LYS A CA 1
ATOM 728 C C . LYS A 1 92 ? 10.930 -2.228 2.100 1.00 93.81 92 LYS A C 1
ATOM 730 O O . LYS A 1 92 ? 10.328 -2.539 3.124 1.00 93.81 92 LYS A O 1
ATOM 735 N N . SER A 1 93 ? 10.405 -1.445 1.156 1.00 93.38 93 SER A N 1
ATOM 736 C CA . SER A 1 93 ? 9.039 -0.906 1.213 1.00 93.38 93 SER A CA 1
ATOM 737 C C . SER A 1 93 ? 7.994 -2.020 1.168 1.00 93.38 93 SER A C 1
ATOM 739 O O . SER A 1 93 ? 7.016 -1.997 1.908 1.00 93.38 93 SER A O 1
ATOM 741 N N . PHE A 1 94 ? 8.210 -3.037 0.330 1.00 94.25 94 PHE A N 1
ATOM 742 C CA . PHE A 1 94 ? 7.309 -4.187 0.261 1.00 94.25 94 PHE A CA 1
ATOM 743 C C . PHE A 1 94 ? 7.383 -5.047 1.533 1.00 94.25 94 PHE A C 1
ATOM 745 O O . PHE A 1 94 ? 6.357 -5.446 2.080 1.00 94.25 94 PHE A O 1
ATOM 752 N N . GLU A 1 95 ? 8.589 -5.315 2.035 1.00 93.94 95 GLU A N 1
ATOM 753 C CA . GLU A 1 95 ? 8.799 -6.117 3.246 1.00 93.94 95 GLU A CA 1
ATOM 754 C C . GLU A 1 95 ? 8.215 -5.449 4.494 1.00 93.94 95 GLU A C 1
ATOM 756 O O . GLU A 1 95 ? 7.616 -6.132 5.328 1.00 93.94 95 GLU A O 1
ATOM 761 N N . SER A 1 96 ? 8.306 -4.119 4.612 1.00 93.12 96 SER A N 1
ATOM 762 C CA . SER A 1 96 ? 7.754 -3.400 5.766 1.00 93.12 96 SER A CA 1
ATOM 763 C C . SER A 1 96 ? 6.234 -3.571 5.879 1.00 93.12 96 SER A C 1
ATOM 765 O O . SER A 1 96 ? 5.706 -3.717 6.984 1.00 93.12 96 SER A O 1
ATOM 767 N N . LEU A 1 9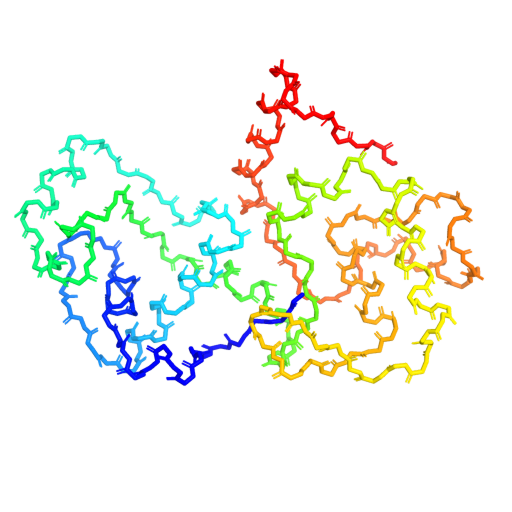7 ? 5.534 -3.636 4.740 1.00 93.00 97 LEU A N 1
ATOM 768 C CA . LEU A 1 97 ? 4.089 -3.861 4.670 1.00 93.00 97 LEU A CA 1
ATOM 769 C C . LEU A 1 97 ? 3.666 -5.304 4.974 1.00 93.00 97 LEU A C 1
ATOM 771 O O . LEU A 1 97 ? 2.488 -5.547 5.230 1.00 93.00 97 LEU A O 1
ATOM 775 N N . ARG A 1 98 ? 4.603 -6.258 4.966 1.00 91.94 98 ARG A N 1
ATOM 776 C CA . ARG A 1 98 ? 4.360 -7.651 5.381 1.00 91.94 98 ARG A CA 1
ATOM 777 C C . ARG A 1 98 ? 4.749 -7.912 6.834 1.00 91.94 98 ARG A C 1
ATOM 779 O O . ARG A 1 98 ? 4.204 -8.826 7.452 1.00 91.94 98 ARG A O 1
ATOM 786 N N . GLY A 1 99 ? 5.629 -7.082 7.395 1.00 83.56 99 GLY A N 1
ATOM 787 C CA . GLY A 1 99 ? 6.082 -7.180 8.779 1.00 83.56 99 GLY A CA 1
ATOM 788 C C . GLY A 1 99 ? 6.994 -8.390 9.040 1.00 83.56 99 GLY A C 1
ATOM 789 O O . GLY A 1 99 ? 7.279 -9.179 8.140 1.00 83.56 99 GLY A O 1
ATOM 790 N N . PRO A 1 100 ? 7.468 -8.559 10.286 1.00 68.69 100 PRO A N 1
ATOM 791 C CA . PRO A 1 100 ? 8.517 -9.527 10.627 1.00 68.69 100 PRO A CA 1
ATOM 792 C C . PRO A 1 100 ? 8.061 -10.995 10.624 1.00 68.69 100 PRO A C 1
ATOM 794 O O . PRO A 1 100 ? 8.893 -11.894 10.692 1.00 68.69 100 PRO A O 1
ATOM 797 N N . PHE A 1 101 ? 6.754 -11.262 10.565 1.00 58.47 101 PHE A N 1
ATOM 798 C CA . PHE A 1 101 ? 6.211 -12.598 10.820 1.00 58.47 101 PHE A CA 1
ATOM 799 C C . PHE A 1 101 ? 6.088 -13.487 9.578 1.00 58.47 101 PHE A C 1
ATOM 801 O O . PHE A 1 101 ? 5.663 -14.630 9.716 1.00 58.47 101 PHE A O 1
ATOM 808 N N . ASN A 1 102 ? 6.448 -12.999 8.380 1.00 54.19 102 ASN A N 1
ATOM 809 C CA . ASN A 1 102 ? 6.401 -13.705 7.081 1.00 54.19 102 ASN A CA 1
ATOM 810 C C . ASN A 1 102 ? 5.062 -14.372 6.692 1.00 54.19 102 ASN A C 1
ATOM 812 O O . ASN A 1 102 ? 4.943 -14.861 5.569 1.00 54.19 102 ASN A O 1
ATOM 816 N N . THR A 1 103 ? 4.060 -14.325 7.568 1.00 51.50 103 THR A N 1
ATOM 817 C CA . THR A 1 103 ? 2.729 -14.938 7.474 1.00 51.50 103 THR A CA 1
ATOM 818 C C . THR A 1 103 ? 1.633 -13.922 7.156 1.00 51.50 103 THR A C 1
ATOM 820 O O . THR A 1 103 ? 0.476 -14.302 7.071 1.00 51.50 103 THR A O 1
ATOM 823 N N . GLY A 1 104 ? 2.000 -12.652 6.930 1.00 59.41 104 GLY A N 1
ATOM 824 C CA . GLY A 1 104 ? 1.045 -11.574 6.694 1.00 59.41 104 GLY A CA 1
ATOM 825 C C . GLY A 1 104 ? 0.372 -11.137 7.997 1.00 59.41 104 GLY A C 1
ATOM 826 O O . GLY A 1 104 ? -0.214 -11.928 8.721 1.00 59.41 104 GLY A O 1
ATOM 827 N N . GLY A 1 105 ? 0.489 -9.854 8.332 1.00 85.38 105 GLY A N 1
ATOM 828 C CA . GLY A 1 105 ? -0.326 -9.229 9.374 1.00 85.38 105 GLY A CA 1
ATOM 829 C C . GLY A 1 105 ? -1.295 -8.238 8.745 1.00 85.38 105 GLY A C 1
ATOM 830 O O . GLY A 1 105 ? -1.152 -7.881 7.570 1.00 85.38 105 GLY A O 1
ATOM 831 N N . LEU A 1 106 ? -2.268 -7.765 9.518 1.00 93.44 106 LEU A N 1
ATOM 832 C CA . LEU A 1 106 ? -3.104 -6.660 9.070 1.00 93.44 106 LEU A CA 1
ATOM 833 C C . LEU A 1 106 ? -2.271 -5.375 8.996 1.00 93.44 106 LEU A C 1
ATOM 835 O O . LEU A 1 106 ? -1.626 -4.964 9.959 1.00 93.44 106 LEU A O 1
ATOM 839 N N . VAL A 1 107 ? -2.311 -4.719 7.845 1.00 94.38 107 VAL A N 1
ATOM 840 C CA . VAL A 1 107 ? -1.838 -3.353 7.640 1.00 94.38 107 VAL A CA 1
ATOM 841 C C . VAL A 1 107 ? -3.025 -2.491 7.234 1.00 94.38 107 VAL A C 1
ATOM 843 O O . VAL A 1 107 ? -3.843 -2.889 6.389 1.00 94.38 107 VAL A O 1
ATOM 846 N N . LEU A 1 108 ? -3.151 -1.320 7.853 1.00 95.81 108 LEU A N 1
ATOM 847 C CA . LEU A 1 108 ? -4.051 -0.295 7.351 1.00 95.81 108 LEU A CA 1
ATOM 848 C C . LEU A 1 108 ? -3.437 0.262 6.065 1.00 95.81 108 LEU A C 1
ATOM 850 O O . LEU A 1 108 ? -2.274 0.660 6.061 1.00 95.81 108 LEU A O 1
ATOM 854 N N . ALA A 1 109 ? -4.182 0.219 4.960 1.00 96.31 109 ALA A N 1
ATOM 855 C CA . ALA A 1 109 ? -3.644 0.609 3.662 1.00 96.31 109 ALA A CA 1
ATOM 856 C C . ALA A 1 109 ? -3.162 2.077 3.710 1.00 96.31 109 ALA A C 1
ATOM 858 O O . ALA A 1 109 ? -3.984 2.945 4.009 1.00 96.31 109 ALA A O 1
ATOM 859 N N . PRO A 1 110 ? -1.884 2.367 3.399 1.00 96.62 110 PRO A N 1
ATOM 860 C CA . PRO A 1 110 ? -1.302 3.706 3.540 1.00 96.62 110 PRO A CA 1
ATOM 861 C C . PRO A 1 110 ? -2.073 4.811 2.815 1.00 96.62 110 PRO A C 1
ATOM 863 O O . PRO A 1 110 ? -2.311 5.883 3.365 1.00 96.62 110 PRO A O 1
ATOM 866 N N . ILE A 1 111 ? -2.536 4.532 1.595 1.00 96.56 111 ILE A N 1
ATOM 867 C CA . ILE A 1 111 ? -3.407 5.437 0.841 1.00 96.56 111 ILE A CA 1
ATOM 868 C C . ILE A 1 111 ? -4.676 5.822 1.616 1.00 96.56 111 ILE A C 1
ATOM 870 O O . ILE A 1 111 ? -5.067 6.986 1.606 1.00 96.56 111 ILE A O 1
ATOM 874 N N . LEU A 1 112 ? -5.300 4.877 2.326 1.00 96.12 112 LEU A N 1
ATOM 875 C CA . LEU A 1 112 ? -6.499 5.148 3.117 1.00 96.12 112 LEU A CA 1
ATOM 876 C C . LEU A 1 112 ? -6.154 5.925 4.386 1.00 96.12 112 LEU A C 1
ATOM 878 O O . LEU A 1 112 ? -6.873 6.863 4.720 1.00 96.12 112 LEU A O 1
ATOM 882 N N . SER A 1 113 ? -5.067 5.565 5.078 1.00 95.38 113 SER A N 1
ATOM 883 C CA . SER A 1 113 ? -4.674 6.247 6.315 1.00 95.38 113 SER A CA 1
ATOM 884 C C . SER A 1 113 ? -4.282 7.703 6.073 1.00 95.38 113 SER A C 1
ATOM 886 O O . SER A 1 113 ? -4.647 8.556 6.869 1.00 95.38 113 SER A O 1
ATOM 888 N N . GLU A 1 114 ? -3.602 8.010 4.967 1.00 96.38 114 GLU A N 1
ATOM 889 C CA . GLU A 1 114 ? -3.084 9.360 4.698 1.00 96.38 114 GLU A CA 1
ATOM 890 C C . GLU A 1 114 ? -4.072 10.279 3.955 1.00 96.38 114 GLU A C 1
ATOM 892 O O . GLU A 1 114 ? -4.062 11.502 4.158 1.00 96.38 114 GLU A O 1
ATOM 897 N N . LEU A 1 115 ? -4.929 9.722 3.086 1.00 95.94 115 LEU A N 1
ATOM 898 C CA . LEU A 1 115 ? -5.821 10.512 2.222 1.00 95.94 115 LEU A CA 1
ATOM 899 C C . LEU A 1 115 ? -7.290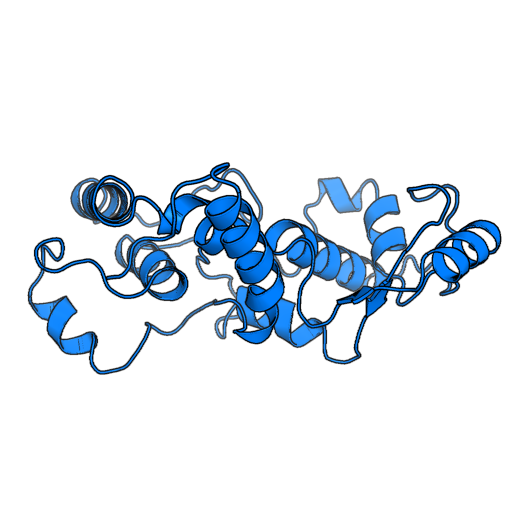 10.531 2.657 1.00 95.94 115 LEU A C 1
ATOM 901 O O . LEU A 1 115 ? -8.029 11.377 2.160 1.00 95.94 115 LEU A O 1
ATOM 905 N N . ILE A 1 116 ? -7.732 9.620 3.532 1.00 95.19 116 ILE A N 1
ATOM 906 C CA . ILE A 1 116 ? -9.163 9.475 3.852 1.00 95.19 116 ILE A CA 1
ATOM 907 C C . ILE A 1 116 ? -9.397 9.398 5.362 1.00 95.19 116 ILE A C 1
ATOM 909 O O . ILE A 1 116 ? -10.030 10.277 5.936 1.00 95.19 116 ILE A O 1
ATOM 913 N N . LEU A 1 117 ? -8.892 8.350 6.014 1.00 96.50 117 LEU A N 1
ATOM 914 C CA . LEU A 1 117 ? -9.301 7.977 7.371 1.00 96.50 117 LEU A CA 1
ATOM 915 C C . LEU A 1 117 ? -8.805 8.956 8.442 1.00 96.50 117 LEU A C 1
ATOM 917 O O . LEU A 1 117 ? -9.483 9.157 9.442 1.00 96.50 117 LEU A O 1
ATOM 921 N N . ASN A 1 118 ? -7.666 9.615 8.226 1.00 95.31 118 ASN A N 1
ATOM 922 C CA . ASN A 1 118 ? -7.114 10.598 9.165 1.00 95.31 118 ASN A CA 1
ATOM 923 C C . ASN A 1 118 ? -7.933 11.892 9.322 1.00 95.31 118 ASN A C 1
ATOM 925 O O . ASN A 1 118 ? -7.520 12.752 10.088 1.00 95.31 118 ASN A O 1
ATOM 929 N N . ARG A 1 119 ? -9.056 12.065 8.620 1.00 95.19 119 ARG A N 1
ATOM 930 C CA . ARG A 1 119 ? -9.918 13.264 8.700 1.00 95.19 119 ARG A CA 1
ATOM 931 C C . ARG A 1 119 ? -11.117 13.117 9.631 1.00 95.19 119 ARG A C 1
ATOM 933 O O . ARG A 1 119 ? -11.749 14.116 9.938 1.00 95.19 119 ARG A O 1
ATOM 940 N N . TYR A 1 120 ? -11.423 11.884 10.025 1.00 94.00 120 TYR A N 1
ATOM 941 C CA . TYR A 1 120 ? -12.631 11.529 10.775 1.00 94.00 120 TYR A CA 1
ATOM 942 C C . TYR A 1 120 ? -12.284 10.557 11.909 1.00 94.00 120 TYR A C 1
ATOM 944 O O . TYR A 1 120 ? -12.988 9.574 12.161 1.00 94.00 120 TYR A O 1
ATOM 952 N N . LEU A 1 121 ? -11.122 10.768 12.537 1.00 94.12 121 LEU A N 1
ATOM 953 C CA . LEU A 1 121 ? -10.562 9.852 13.529 1.00 94.12 121 LEU A CA 1
ATOM 954 C C . LEU A 1 121 ? -11.487 9.739 14.735 1.00 94.12 121 LEU A C 1
ATOM 956 O O . LEU A 1 121 ? -11.806 8.629 15.165 1.00 94.12 121 LEU A O 1
ATOM 960 N N . THR A 1 122 ? -11.923 10.883 15.253 1.00 91.88 122 THR A N 1
ATOM 961 C CA . THR A 1 122 ? -12.722 10.958 16.475 1.00 91.88 122 THR A CA 1
ATOM 962 C C . THR A 1 122 ? -14.197 10.664 16.216 1.00 91.88 122 THR A C 1
ATOM 964 O O . THR A 1 122 ? -14.841 10.029 17.049 1.00 91.88 122 THR A O 1
ATOM 967 N N . SER A 1 123 ? -14.739 11.114 15.078 1.00 92.38 123 SER A N 1
ATOM 968 C CA . SER A 1 123 ? -16.166 10.970 14.762 1.00 92.38 123 SER A CA 1
ATOM 969 C C . SER A 1 123 ? -16.544 9.566 14.303 1.00 92.38 123 SER A C 1
ATOM 971 O O . SER A 1 123 ? -17.596 9.075 14.704 1.00 92.38 123 SER A O 1
ATOM 973 N N . ASP A 1 124 ? -15.697 8.921 13.494 1.00 94.94 124 ASP A N 1
ATOM 974 C CA . ASP A 1 124 ? -16.103 7.735 12.734 1.00 94.94 124 ASP A CA 1
ATOM 975 C C . ASP A 1 124 ? -15.112 6.578 12.859 1.00 94.94 124 ASP A C 1
ATOM 977 O O . ASP A 1 124 ? -15.504 5.460 13.193 1.00 94.94 124 ASP A O 1
ATOM 981 N N . VAL A 1 125 ? -13.818 6.817 12.623 1.00 96.38 125 VAL A N 1
ATOM 982 C CA . VAL A 1 125 ? -12.841 5.728 12.466 1.00 96.38 125 VAL A CA 1
ATOM 983 C C . VAL A 1 125 ? -12.598 4.980 13.771 1.00 96.38 125 VAL A C 1
ATOM 985 O O . VAL A 1 125 ? -12.732 3.758 13.794 1.00 96.38 125 VAL A O 1
ATOM 988 N N . TRP A 1 126 ? -12.253 5.670 14.860 1.00 95.69 126 TRP A N 1
ATOM 989 C CA . TRP A 1 126 ? -12.039 4.995 16.143 1.00 95.69 126 TRP A CA 1
ATOM 990 C C . TRP A 1 126 ? -13.323 4.411 16.732 1.00 95.69 126 TRP A C 1
ATOM 992 O O . TRP A 1 126 ? -13.276 3.252 17.143 1.00 95.69 126 TRP A O 1
ATOM 1002 N N . PRO A 1 127 ? -14.474 5.111 16.719 1.00 95.38 127 PRO A N 1
ATOM 1003 C CA . PRO A 1 127 ? -15.746 4.504 17.105 1.00 95.38 127 PRO A CA 1
ATOM 1004 C C . PRO A 1 127 ? -16.050 3.209 16.346 1.00 95.38 127 PRO A C 1
ATOM 1006 O O . PRO A 1 127 ? -16.418 2.219 16.971 1.00 95.38 127 PRO A O 1
ATOM 1009 N N . PHE A 1 128 ? -15.821 3.174 15.029 1.00 96.69 128 PHE A N 1
ATOM 1010 C CA . PHE A 1 128 ? -15.972 1.960 14.228 1.00 96.69 128 PHE A CA 1
ATOM 1011 C C . PHE A 1 128 ? -14.998 0.857 14.657 1.00 96.69 128 PHE A C 1
ATOM 1013 O O . PHE A 1 128 ? -15.406 -0.285 14.848 1.00 96.69 128 PHE A O 1
ATOM 1020 N N . VAL A 1 129 ? -13.714 1.175 14.841 1.00 96.50 129 VAL A N 1
ATOM 1021 C CA . VAL A 1 129 ? -12.708 0.191 15.273 1.00 96.50 129 VAL A CA 1
ATOM 1022 C C . VAL A 1 129 ? -13.084 -0.432 16.617 1.00 96.50 129 VAL A C 1
ATOM 1024 O O . VAL A 1 129 ? -12.998 -1.653 16.760 1.00 96.50 129 VAL A O 1
ATOM 1027 N N . GLU A 1 130 ? -13.518 0.380 17.580 1.00 95.12 130 GLU A N 1
ATOM 1028 C CA . GLU A 1 130 ? -13.932 -0.100 18.899 1.00 95.12 130 GLU A CA 1
ATOM 1029 C C . GLU A 1 130 ? -15.243 -0.885 18.839 1.00 95.12 130 GLU A C 1
ATOM 1031 O O . GLU A 1 130 ? -15.351 -1.913 19.503 1.00 95.12 130 GLU A O 1
ATOM 1036 N N . ASP A 1 131 ? -16.213 -0.463 18.023 1.00 96.50 131 ASP A N 1
ATOM 1037 C CA . ASP A 1 131 ? -17.447 -1.220 17.803 1.00 96.50 131 ASP A CA 1
ATOM 1038 C C . ASP A 1 131 ? -17.152 -2.613 17.236 1.00 96.50 131 ASP A C 1
ATOM 1040 O O . ASP A 1 131 ? -17.656 -3.601 17.769 1.00 96.50 131 ASP A O 1
ATOM 1044 N N . ILE A 1 132 ? -16.248 -2.722 16.249 1.00 96.00 132 ILE A N 1
ATOM 1045 C CA . ILE A 1 132 ? -15.806 -4.029 15.745 1.00 96.00 132 ILE A CA 1
ATOM 1046 C C . ILE A 1 132 ? -15.212 -4.878 16.881 1.00 96.00 132 ILE A C 1
ATOM 1048 O O . ILE A 1 132 ? -15.581 -6.040 17.050 1.00 96.00 132 ILE A O 1
ATOM 1052 N N . CYS A 1 133 ? -14.304 -4.305 17.679 1.00 94.88 133 CYS A N 1
ATOM 1053 C CA . CYS A 1 133 ? -13.635 -5.035 18.760 1.00 94.88 133 CYS A CA 1
ATOM 1054 C C . CYS A 1 133 ? -14.603 -5.492 19.859 1.00 94.88 133 CYS A C 1
ATOM 1056 O O . CYS A 1 133 ? -14.402 -6.554 20.443 1.00 94.88 133 CYS A O 1
ATOM 1058 N N . ASN A 1 134 ? -15.632 -4.698 20.154 1.00 94.81 134 ASN A N 1
ATOM 1059 C CA . ASN A 1 134 ? -16.617 -5.004 21.188 1.00 94.81 134 ASN A CA 1
ATOM 1060 C C . ASN A 1 134 ? -17.673 -5.999 20.696 1.00 94.81 134 ASN A C 1
ATOM 1062 O O . ASN A 1 134 ? -18.061 -6.899 21.438 1.00 94.81 134 ASN A O 1
ATOM 1066 N N . SER A 1 135 ? -18.123 -5.847 19.450 1.00 96.75 135 SER A N 1
ATOM 1067 C CA . SER A 1 135 ? -19.170 -6.675 18.848 1.00 96.75 135 SER A CA 1
ATOM 1068 C C . SER A 1 135 ? -18.658 -8.050 18.410 1.00 96.75 135 SER A C 1
ATOM 1070 O O . SER A 1 135 ? -19.407 -9.023 18.469 1.00 96.75 135 SER A O 1
ATOM 1072 N N . TRP A 1 136 ? -17.382 -8.149 18.020 1.00 95.75 136 TRP A N 1
ATOM 1073 C CA . TRP A 1 136 ? -16.739 -9.388 17.566 1.00 95.75 136 TRP A CA 1
ATOM 1074 C C . TRP A 1 136 ? -15.403 -9.635 18.280 1.00 95.75 136 TRP A C 1
ATOM 1076 O O . TRP A 1 136 ? -14.373 -9.888 17.654 1.00 95.75 136 TRP A O 1
ATOM 1086 N N . GLY A 1 137 ? -15.410 -9.551 19.612 1.00 93.38 137 GLY A N 1
ATOM 1087 C CA . GLY A 1 137 ? -14.201 -9.704 20.432 1.00 93.38 137 GLY A CA 1
ATOM 1088 C C . GLY A 1 137 ? -13.510 -11.070 20.321 1.00 93.38 137 GLY A C 1
ATOM 1089 O O . GLY A 1 137 ? -12.312 -11.167 20.581 1.00 93.38 137 GLY A O 1
ATOM 1090 N N . ASP A 1 138 ? -14.235 -12.109 19.907 1.00 95.31 138 ASP A N 1
ATOM 1091 C CA . ASP A 1 138 ? -13.753 -13.475 19.683 1.00 95.31 138 ASP A CA 1
ATOM 1092 C C . ASP A 1 138 ? -13.489 -13.795 18.201 1.00 95.31 138 ASP A C 1
ATOM 1094 O O . ASP A 1 138 ? -13.314 -14.960 17.843 1.00 95.31 138 ASP A O 1
ATOM 1098 N N . MET A 1 139 ? -13.434 -12.784 17.323 1.00 95.25 139 MET A N 1
ATOM 1099 C CA . MET A 1 139 ? -13.115 -13.020 15.916 1.00 95.25 139 MET A CA 1
ATOM 1100 C C . MET A 1 139 ? -11.719 -13.624 15.740 1.00 95.25 139 MET A C 1
ATOM 1102 O O . MET A 1 139 ? -10.756 -13.217 16.388 1.00 95.25 139 MET A O 1
ATOM 1106 N N . GLU A 1 140 ? -11.608 -14.568 14.806 1.00 95.12 140 GLU A N 1
ATOM 1107 C CA . GLU A 1 140 ? -10.351 -15.264 14.494 1.00 95.12 140 GLU A CA 1
ATOM 1108 C C . GLU A 1 140 ? -9.810 -14.925 13.098 1.00 95.12 140 GLU A C 1
ATOM 1110 O O . GLU A 1 140 ? -8.689 -15.304 12.738 1.00 95.12 140 GLU A O 1
ATOM 1115 N N . GLN A 1 141 ? -10.605 -14.231 12.280 1.00 94.88 141 GLN A N 1
ATOM 1116 C CA . GLN A 1 141 ? -10.234 -13.878 10.917 1.00 94.88 141 GLN A CA 1
ATOM 1117 C C . GLN A 1 141 ? -10.911 -12.603 10.417 1.00 94.88 141 GLN A C 1
ATOM 1119 O O . GLN A 1 141 ? -12.026 -12.266 10.807 1.00 94.88 141 GLN A O 1
ATOM 1124 N N . VAL A 1 142 ? -10.257 -11.962 9.452 1.00 94.31 142 VAL A N 1
ATOM 1125 C CA . VAL A 1 142 ? -10.783 -10.855 8.653 1.00 94.31 142 VAL A CA 1
ATOM 1126 C C . VAL A 1 142 ? -10.772 -11.271 7.184 1.00 94.31 142 VAL A C 1
ATOM 1128 O O . VAL A 1 142 ? -9.773 -11.786 6.682 1.00 94.31 142 VAL A O 1
ATOM 1131 N N . VAL A 1 143 ? -11.873 -11.023 6.474 1.00 95.06 143 VAL A N 1
ATOM 1132 C CA . VAL A 1 143 ? -12.002 -11.307 5.036 1.00 95.06 143 VAL A CA 1
ATOM 1133 C C . VAL A 1 143 ? -12.036 -9.980 4.273 1.00 95.06 143 VAL A C 1
ATOM 1135 O O . VAL A 1 143 ? -13.111 -9.410 4.083 1.00 95.06 143 VAL A O 1
ATOM 1138 N N . PRO A 1 144 ? -10.877 -9.416 3.885 1.00 93.38 144 PRO A N 1
ATOM 1139 C CA . PRO A 1 144 ? -10.851 -8.181 3.116 1.00 93.38 144 PRO A CA 1
ATOM 1140 C C . PRO A 1 144 ? -11.270 -8.428 1.661 1.00 93.38 144 PRO A C 1
ATOM 1142 O O . PRO A 1 144 ? -11.031 -9.491 1.099 1.00 93.38 144 PRO A O 1
ATOM 1145 N N . ALA A 1 145 ? -11.820 -7.399 1.016 1.00 92.94 145 ALA A N 1
ATOM 1146 C CA . ALA A 1 145 ? -12.121 -7.434 -0.419 1.00 92.94 145 ALA A CA 1
ATOM 1147 C C . ALA A 1 145 ? -10.870 -7.310 -1.317 1.00 92.94 145 ALA A C 1
ATOM 1149 O O . ALA A 1 145 ? -10.955 -7.518 -2.523 1.00 92.94 145 ALA A O 1
ATOM 1150 N N . HIS A 1 146 ? -9.719 -6.941 -0.745 1.00 92.06 146 HIS A N 1
ATOM 1151 C CA . HIS A 1 146 ? -8.475 -6.695 -1.472 1.00 92.06 146 HIS A CA 1
ATOM 1152 C C . HIS A 1 146 ? -7.312 -7.462 -0.839 1.00 92.06 146 HIS A C 1
ATOM 1154 O O . HIS A 1 146 ? -7.194 -7.500 0.389 1.00 92.06 146 HIS A O 1
ATOM 1160 N N . PHE A 1 147 ? -6.406 -7.943 -1.695 1.00 93.00 147 PHE A N 1
ATOM 1161 C CA . PHE A 1 147 ? -5.218 -8.729 -1.348 1.00 93.00 147 PHE A CA 1
ATOM 1162 C C . PHE A 1 147 ? -5.545 -10.087 -0.706 1.00 93.00 147 PHE A C 1
ATOM 1164 O O . PHE A 1 147 ? -6.446 -10.778 -1.169 1.00 93.00 147 PHE A O 1
ATOM 1171 N N . GLU A 1 148 ? -4.756 -10.516 0.280 1.00 91.69 148 GLU A N 1
ATOM 1172 C CA . GLU A 1 148 ? -4.869 -11.834 0.894 1.00 91.69 148 GLU A CA 1
ATOM 1173 C C . GLU A 1 148 ? -6.157 -11.944 1.710 1.00 91.69 148 GLU A C 1
ATOM 1175 O O . GLU A 1 148 ? -6.451 -11.087 2.547 1.00 91.69 148 GLU A O 1
ATOM 1180 N N . ALA A 1 149 ? -6.917 -13.006 1.452 1.00 92.50 149 ALA A N 1
ATOM 1181 C CA . ALA A 1 149 ? -8.138 -13.340 2.161 1.00 92.50 149 ALA A CA 1
ATOM 1182 C C . ALA A 1 149 ? -8.338 -14.869 2.161 1.00 92.50 149 ALA A C 1
ATOM 1184 O O . ALA A 1 149 ? -8.130 -15.497 1.120 1.00 92.50 149 ALA A O 1
ATOM 1185 N N . PRO A 1 150 ? -8.783 -15.473 3.278 1.00 93.75 150 PRO A N 1
ATOM 1186 C CA . PRO A 1 150 ? -8.967 -14.864 4.600 1.00 93.75 150 PRO A CA 1
ATOM 1187 C C . PRO A 1 150 ? -7.629 -14.574 5.305 1.00 93.75 150 PRO A C 1
ATOM 1189 O O . PRO A 1 150 ? -6.634 -15.252 5.068 1.00 93.75 150 PRO A O 1
ATOM 1192 N N . VAL A 1 151 ? -7.617 -13.595 6.214 1.00 92.12 151 VAL A N 1
ATOM 1193 C CA . VAL A 1 151 ? -6.466 -13.277 7.077 1.00 92.12 151 VAL A CA 1
ATOM 1194 C C . VAL A 1 151 ? -6.787 -13.718 8.497 1.00 92.12 151 VAL A C 1
ATOM 1196 O O . VAL A 1 151 ? -7.760 -13.233 9.069 1.00 92.12 151 VAL A O 1
ATOM 1199 N N . ARG A 1 152 ? -5.974 -14.598 9.092 1.00 92.62 152 ARG A N 1
ATOM 1200 C CA . ARG A 1 152 ? -6.100 -14.924 10.522 1.00 92.62 152 ARG A CA 1
ATOM 1201 C C . ARG A 1 152 ? -5.711 -13.708 11.355 1.00 92.62 152 ARG A C 1
ATOM 1203 O O . ARG A 1 152 ? -4.586 -13.228 11.243 1.00 92.62 152 ARG A O 1
ATOM 1210 N N . ALA A 1 153 ? -6.643 -13.206 12.151 1.00 92.50 153 ALA A N 1
ATOM 1211 C CA . ALA A 1 153 ? -6.463 -12.001 12.947 1.00 92.50 153 ALA A CA 1
ATOM 1212 C C . ALA A 1 153 ? -7.520 -11.937 14.050 1.00 92.50 153 ALA A C 1
ATOM 1214 O O . ALA A 1 153 ? -8.701 -12.167 13.795 1.00 92.50 153 ALA A O 1
ATOM 1215 N N . SER A 1 154 ? -7.084 -11.581 15.253 1.00 93.75 154 SER A N 1
ATOM 1216 C CA . SER A 1 154 ? -7.954 -11.294 16.390 1.00 93.75 154 SER A CA 1
ATOM 1217 C C . SER A 1 154 ? -8.504 -9.864 16.358 1.00 93.75 154 SER A C 1
ATOM 1219 O O . SER A 1 154 ? -8.008 -9.003 15.622 1.00 93.75 154 SER A O 1
ATOM 1221 N N . ALA A 1 155 ? -9.477 -9.571 17.227 1.00 94.88 155 ALA A N 1
ATOM 1222 C CA . ALA A 1 155 ? -9.921 -8.200 17.504 1.00 94.88 155 ALA A CA 1
ATOM 1223 C C . ALA A 1 155 ? -8.754 -7.260 17.867 1.00 94.88 155 ALA A C 1
ATOM 1225 O O . ALA A 1 155 ? -8.711 -6.107 17.433 1.00 94.88 155 ALA A O 1
ATOM 1226 N N . GLN A 1 156 ? -7.756 -7.769 18.596 1.00 92.50 156 GLN A N 1
ATOM 1227 C CA . GLN A 1 156 ? -6.575 -6.989 18.953 1.00 92.50 156 GLN A CA 1
ATOM 1228 C C . GLN A 1 156 ? -5.671 -6.723 17.741 1.00 92.50 156 GLN A C 1
ATOM 1230 O O . GLN A 1 156 ? -5.208 -5.597 17.575 1.00 92.50 156 GLN A O 1
ATOM 1235 N N . ASP A 1 157 ? -5.471 -7.703 16.852 1.00 93.25 157 ASP A N 1
ATOM 1236 C CA . ASP A 1 157 ? -4.685 -7.512 15.622 1.00 93.25 157 ASP A CA 1
ATOM 1237 C C . ASP A 1 157 ? -5.311 -6.459 14.700 1.00 93.25 157 ASP A C 1
ATOM 1239 O O . ASP A 1 157 ? -4.600 -5.665 14.074 1.00 93.25 157 ASP A O 1
ATOM 1243 N N . TRP A 1 158 ? -6.647 -6.440 14.635 1.00 95.00 158 TRP A N 1
ATOM 1244 C CA . TRP A 1 158 ? -7.421 -5.411 13.944 1.00 95.00 158 TRP A CA 1
ATOM 1245 C C . TRP A 1 158 ? -7.157 -4.031 14.537 1.00 95.00 158 TRP A C 1
ATOM 1247 O O . TRP A 1 158 ? -6.698 -3.139 13.822 1.00 95.00 158 TRP A O 1
ATOM 1257 N N . ARG A 1 159 ? -7.361 -3.869 15.848 1.00 94.56 159 ARG A N 1
ATOM 1258 C CA . ARG A 1 159 ? -7.110 -2.603 16.548 1.00 94.56 159 ARG A CA 1
ATOM 1259 C C . ARG A 1 159 ? -5.670 -2.127 16.366 1.00 94.56 159 ARG A C 1
ATOM 1261 O O . ARG A 1 159 ? -5.434 -0.961 16.054 1.00 94.56 159 ARG A O 1
ATOM 1268 N N . ASP A 1 160 ? -4.701 -3.023 16.510 1.00 93.44 160 ASP A N 1
ATOM 1269 C CA . ASP A 1 160 ? -3.282 -2.694 16.397 1.00 93.44 160 ASP A CA 1
ATOM 1270 C C . ASP A 1 160 ? -2.883 -2.294 14.971 1.00 93.44 160 ASP A C 1
ATOM 1272 O O . ASP A 1 160 ? -1.990 -1.464 14.800 1.00 93.44 160 ASP A O 1
ATOM 1276 N N . ALA A 1 161 ? -3.556 -2.808 13.935 1.00 94.69 161 ALA A N 1
ATOM 1277 C CA . ALA A 1 161 ? -3.350 -2.344 12.563 1.00 94.69 161 ALA A CA 1
ATOM 1278 C C . ALA A 1 161 ? -3.751 -0.874 12.377 1.00 94.69 161 ALA A C 1
ATOM 1280 O O . ALA A 1 161 ? -3.024 -0.132 11.712 1.00 94.69 161 ALA A O 1
ATOM 1281 N N . PHE A 1 162 ? -4.856 -0.443 12.995 1.00 95.62 162 PHE A N 1
ATOM 1282 C CA . PHE A 1 162 ? -5.247 0.968 13.017 1.00 95.62 162 PHE A CA 1
ATOM 1283 C C . PHE A 1 162 ? -4.272 1.796 13.854 1.00 95.62 162 PHE A C 1
ATOM 1285 O O . PHE A 1 162 ? -3.819 2.835 13.379 1.00 95.62 162 PHE A O 1
ATOM 1292 N N . ARG A 1 163 ? -3.838 1.298 15.022 1.00 93.62 163 ARG A N 1
ATOM 1293 C CA . ARG A 1 163 ? -2.847 1.999 15.859 1.00 93.62 163 ARG A CA 1
ATOM 1294 C C . ARG A 1 163 ? -1.521 2.236 15.140 1.00 93.62 163 ARG A C 1
ATOM 1296 O O . ARG A 1 163 ? -0.966 3.329 15.195 1.00 93.62 163 ARG A O 1
ATOM 1303 N N . ARG A 1 164 ? -1.021 1.235 14.404 1.00 92.88 164 ARG A N 1
ATOM 1304 C CA . ARG A 1 164 ? 0.198 1.375 13.585 1.00 92.88 164 ARG A CA 1
ATOM 1305 C C . ARG A 1 164 ? 0.062 2.422 12.478 1.00 92.88 164 ARG A C 1
ATOM 1307 O O . ARG A 1 164 ? 1.075 3.011 12.112 1.00 92.88 164 ARG A O 1
ATOM 1314 N N . GLY A 1 165 ? -1.136 2.597 11.916 1.00 93.12 165 GLY A N 1
ATOM 1315 C CA . GLY A 1 165 ? -1.379 3.478 10.770 1.00 93.12 165 GLY A CA 1
ATOM 1316 C C . GLY A 1 165 ? -1.839 4.895 11.122 1.00 93.12 165 GLY A C 1
ATOM 1317 O O . GLY A 1 165 ? -1.573 5.808 10.349 1.00 93.12 165 GLY A O 1
ATOM 1318 N N . LEU A 1 166 ? -2.527 5.080 12.252 1.00 93.62 166 LEU A N 1
ATOM 1319 C CA . LEU A 1 166 ? -3.193 6.338 12.625 1.00 93.62 166 LEU A CA 1
ATOM 1320 C C . LEU A 1 166 ? -2.767 6.883 13.997 1.00 93.62 166 LEU A C 1
ATOM 1322 O O . LEU A 1 166 ? -3.199 7.969 14.369 1.00 93.62 166 LEU A O 1
ATOM 1326 N N . GLY A 1 167 ? -1.925 6.163 14.743 1.00 90.94 167 GLY A N 1
ATOM 1327 C CA . GLY A 1 167 ? -1.542 6.538 16.104 1.00 90.94 167 GLY A CA 1
ATOM 1328 C C . GLY A 1 167 ? -2.504 5.997 17.160 1.00 90.94 167 GLY A C 1
ATOM 1329 O O . GLY A 1 167 ? -3.261 5.064 16.911 1.00 90.94 167 GLY A O 1
ATOM 1330 N N . GLU A 1 168 ? -2.437 6.533 18.375 1.00 87.94 168 GLU A N 1
ATOM 1331 C CA . GLU A 1 168 ? -3.294 6.066 19.466 1.00 87.94 168 GLU A CA 1
ATOM 1332 C C . GLU A 1 168 ? -4.738 6.584 19.330 1.00 87.94 168 GLU A C 1
ATOM 1334 O O . GLU A 1 168 ? -4.955 7.681 18.810 1.00 87.94 168 GLU A O 1
ATOM 1339 N N . PRO A 1 169 ? -5.732 5.815 19.810 1.00 86.25 169 PRO A N 1
ATOM 1340 C CA . PRO A 1 169 ? -7.110 6.273 19.880 1.00 86.25 169 PRO A CA 1
ATOM 1341 C C . PRO A 1 169 ? -7.252 7.532 20.756 1.00 86.25 169 PRO A C 1
ATOM 1343 O O . PRO A 1 169 ? -6.566 7.638 21.780 1.00 86.25 169 PRO A O 1
ATOM 1346 N N . PRO A 1 170 ? -8.167 8.466 20.419 1.00 80.50 170 PRO A N 1
ATOM 1347 C CA . PRO A 1 170 ? -8.411 9.657 21.219 1.00 80.50 170 PRO A CA 1
ATOM 1348 C C . PRO A 1 170 ? -8.819 9.307 22.661 1.00 80.50 170 PRO A C 1
ATOM 1350 O O . PRO A 1 170 ? -9.476 8.281 22.896 1.00 80.50 170 PRO A O 1
ATOM 1353 N N . PRO A 1 171 ? -8.493 10.160 23.649 1.00 70.31 171 PRO A N 1
ATOM 1354 C CA . PRO A 1 171 ? -8.861 9.933 25.043 1.00 70.31 171 PRO A CA 1
ATOM 1355 C C . PRO A 1 171 ? -10.363 9.653 25.201 1.00 70.31 171 PRO A C 1
ATOM 1357 O O . PRO A 1 171 ? -11.198 10.412 24.720 1.00 70.31 171 PRO A O 1
ATOM 1360 N N . GLY A 1 172 ? -10.712 8.560 25.887 1.00 66.31 172 GLY A N 1
ATOM 1361 C CA . GLY A 1 172 ? -12.108 8.158 26.119 1.00 66.31 172 GLY A CA 1
ATOM 1362 C C . GLY A 1 172 ? -12.676 7.147 25.118 1.00 66.31 172 GLY A C 1
ATOM 1363 O O . GLY A 1 172 ? -13.760 6.626 25.359 1.00 66.31 172 GLY A O 1
ATOM 1364 N N . SER A 1 173 ? -11.937 6.806 24.058 1.00 62.53 173 SER A N 1
ATOM 1365 C CA . SER A 1 173 ? -12.296 5.700 23.156 1.00 62.53 173 SER A CA 1
ATOM 1366 C C . SER A 1 173 ? -11.668 4.351 23.553 1.00 62.53 173 SER A C 1
ATOM 1368 O O . SER A 1 173 ? -12.039 3.314 23.017 1.00 62.53 173 SER A O 1
ATOM 1370 N N . SER A 1 174 ? -10.768 4.304 24.548 1.00 57.09 174 SER A N 1
ATOM 1371 C CA . SER A 1 174 ? -10.244 3.038 25.081 1.00 57.09 174 SER A CA 1
ATOM 1372 C C . SER A 1 174 ? -11.171 2.429 26.142 1.00 57.09 174 SER A C 1
ATOM 1374 O O . SER A 1 174 ? -11.186 2.838 27.300 1.00 57.09 174 SER A O 1
ATOM 1376 N N . GLY A 1 175 ? -11.923 1.390 25.762 1.00 51.91 175 GLY A N 1
ATOM 1377 C CA . GLY A 1 175 ? -12.774 0.621 26.683 1.00 51.91 175 GLY A CA 1
ATOM 1378 C C . GLY A 1 175 ? -12.016 -0.239 27.709 1.00 51.91 175 GLY A C 1
ATOM 1379 O O . GLY A 1 175 ? -12.642 -0.809 28.600 1.00 51.91 175 GLY A O 1
ATOM 1380 N N . ASN A 1 176 ? -10.681 -0.346 27.617 1.00 55.34 176 ASN A N 1
ATOM 1381 C CA . ASN A 1 176 ? -9.871 -1.163 28.524 1.00 55.34 176 ASN A CA 1
ATOM 1382 C C . ASN A 1 176 ? -8.654 -0.388 29.081 1.00 55.34 176 ASN A C 1
ATOM 1384 O O . ASN A 1 176 ? -7.732 -0.075 28.321 1.00 55.34 176 ASN A O 1
ATOM 1388 N N . PRO A 1 177 ? -8.592 -0.112 30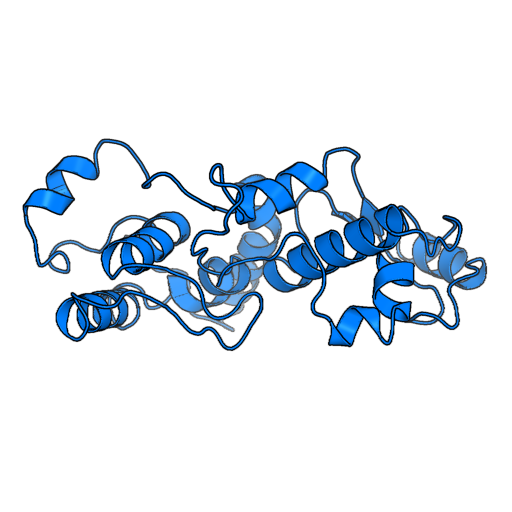.399 1.00 50.62 177 PRO A N 1
ATOM 1389 C CA . PRO A 1 177 ? -7.518 0.673 31.013 1.00 50.62 177 PRO A CA 1
ATOM 1390 C C . PRO A 1 177 ? -6.126 0.025 30.915 1.00 50.62 177 PRO A C 1
ATOM 1392 O O . PRO A 1 177 ? -5.126 0.733 31.031 1.00 50.62 177 PRO A O 1
ATOM 1395 N N . LEU A 1 178 ? -6.028 -1.285 30.648 1.00 52.66 178 LEU A N 1
ATOM 1396 C CA . LEU A 1 178 ? -4.742 -1.961 30.427 1.00 52.66 178 LEU A CA 1
ATOM 1397 C C . LEU A 1 178 ? -4.067 -1.559 29.103 1.00 52.66 178 LEU A C 1
ATOM 1399 O O . LEU A 1 178 ? -2.840 -1.591 29.021 1.00 52.66 178 LEU A O 1
ATOM 1403 N N . ASN A 1 179 ? -4.827 -1.107 28.098 1.00 51.28 179 ASN A N 1
ATOM 1404 C CA . ASN A 1 179 ? -4.262 -0.673 26.814 1.00 51.28 179 ASN A CA 1
ATOM 1405 C C . ASN A 1 179 ? -3.490 0.652 26.928 1.00 51.28 179 ASN A C 1
ATOM 1407 O O . ASN A 1 179 ? -2.500 0.846 26.225 1.00 51.28 179 ASN A O 1
ATOM 1411 N N . ASN A 1 180 ? -3.867 1.521 27.873 1.00 49.06 180 ASN A N 1
ATOM 1412 C CA . ASN A 1 180 ? -3.180 2.795 28.106 1.00 49.06 180 ASN A CA 1
ATOM 1413 C C . ASN A 1 180 ? -1.776 2.612 28.717 1.00 49.06 180 ASN A C 1
ATOM 1415 O O . ASN A 1 180 ? -0.929 3.489 28.572 1.00 49.06 180 ASN A O 1
ATOM 1419 N N . LEU A 1 181 ? -1.494 1.476 29.371 1.00 50.75 181 LEU A N 1
ATOM 1420 C CA . LEU A 1 181 ? -0.180 1.209 29.970 1.00 50.75 181 LEU A CA 1
ATOM 1421 C C . LEU A 1 181 ? 0.892 0.894 28.910 1.00 50.75 181 LEU A C 1
ATOM 1423 O O . LEU A 1 181 ? 2.062 1.221 29.099 1.00 50.75 181 LEU A O 1
ATOM 1427 N N . PHE A 1 182 ? 0.497 0.306 27.776 1.00 50.34 182 PHE A N 1
ATOM 1428 C CA . PHE A 1 182 ? 1.410 -0.045 26.682 1.00 50.34 182 PHE A CA 1
ATOM 1429 C C . PHE A 1 182 ? 1.640 1.092 25.673 1.00 50.34 182 PHE A C 1
ATOM 1431 O O . PHE A 1 182 ? 2.588 1.014 24.895 1.00 50.34 182 PHE A O 1
ATOM 1438 N N . GLY A 1 183 ? 0.841 2.167 25.708 1.00 51.47 183 GLY A N 1
ATOM 1439 C CA . GLY A 1 183 ? 0.992 3.328 24.813 1.00 51.47 183 GLY A CA 1
ATOM 1440 C C . GLY A 1 183 ? 2.336 4.065 24.946 1.00 51.47 183 GLY A C 1
ATOM 1441 O O . GLY A 1 183 ? 2.756 4.767 24.032 1.00 51.47 183 GLY A O 1
ATOM 1442 N N . PHE A 1 184 ? 3.070 3.858 26.046 1.00 54.91 184 PHE A N 1
ATOM 1443 C CA . PHE A 1 184 ? 4.403 4.439 26.263 1.00 54.91 184 PHE A CA 1
ATOM 1444 C C . PHE A 1 184 ? 5.534 3.756 25.472 1.00 54.91 184 PHE A C 1
ATOM 1446 O O . PHE A 1 184 ? 6.647 4.278 25.442 1.00 54.91 184 PHE A O 1
ATOM 1453 N N . LEU A 1 185 ? 5.284 2.600 24.844 1.00 65.56 185 LEU A N 1
ATOM 1454 C CA . LEU A 1 185 ? 6.308 1.807 24.145 1.00 65.56 185 LEU A CA 1
ATOM 1455 C C . LEU A 1 185 ? 6.334 2.031 22.622 1.00 65.56 185 LEU A C 1
ATOM 1457 O O . LEU A 1 185 ? 7.083 1.358 21.912 1.00 65.56 185 LEU A O 1
ATOM 1461 N N . GLY A 1 186 ? 5.565 3.004 22.127 1.00 68.56 186 GLY A N 1
ATOM 1462 C CA . GLY A 1 186 ? 5.404 3.266 20.699 1.00 68.56 186 GLY A CA 1
ATOM 1463 C C . GLY A 1 186 ? 4.360 2.352 20.042 1.00 68.56 186 GLY A C 1
ATOM 1464 O O . GLY A 1 186 ? 3.680 1.588 20.731 1.00 68.56 186 GLY A O 1
ATOM 1465 N N . PRO A 1 187 ? 4.200 2.435 18.707 1.00 74.62 187 PRO A N 1
ATOM 1466 C CA . PRO A 1 187 ? 3.194 1.654 17.999 1.00 74.62 187 PRO A CA 1
ATOM 1467 C C . PRO A 1 187 ? 3.448 0.150 18.176 1.00 74.62 187 PRO A C 1
ATOM 1469 O O . PRO A 1 187 ? 4.611 -0.273 18.200 1.00 74.62 187 PRO A O 1
ATOM 1472 N N . PRO A 1 188 ? 2.386 -0.674 18.249 1.00 85.56 188 PRO A N 1
ATOM 1473 C CA . PRO A 1 188 ? 2.534 -2.112 18.425 1.00 85.56 188 PRO A CA 1
ATOM 1474 C C . PRO A 1 188 ? 3.357 -2.712 17.274 1.00 85.56 188 PRO A C 1
ATOM 1476 O O . PRO A 1 188 ? 3.300 -2.210 16.143 1.00 85.56 188 PRO A O 1
ATOM 1479 N N . PRO A 1 189 ? 4.128 -3.787 17.520 1.00 87.31 189 PRO A N 1
ATOM 1480 C CA . PRO A 1 189 ? 4.898 -4.437 16.470 1.00 87.31 189 PRO A CA 1
ATOM 1481 C C . PRO A 1 189 ? 3.968 -4.956 15.369 1.00 87.31 189 PRO A C 1
ATOM 1483 O O . PRO A 1 189 ? 2.812 -5.298 15.608 1.00 87.31 189 PRO A O 1
ATOM 1486 N N . GLY A 1 190 ? 4.475 -5.020 14.142 1.00 90.75 190 GLY A N 1
ATOM 1487 C CA . GLY A 1 190 ? 3.724 -5.555 13.014 1.00 90.75 190 GLY A CA 1
ATOM 1488 C C . GLY A 1 190 ? 3.988 -4.808 11.713 1.00 90.75 190 GLY A C 1
ATOM 1489 O O . GLY A 1 190 ? 4.873 -3.949 11.654 1.00 90.75 190 GLY A O 1
ATOM 1490 N N . PRO A 1 191 ? 3.239 -5.152 10.658 1.00 93.50 191 PRO A N 1
ATOM 1491 C CA . PRO A 1 191 ? 3.423 -4.543 9.355 1.00 93.50 191 PRO A CA 1
ATOM 1492 C C . PRO A 1 191 ? 3.028 -3.066 9.366 1.00 93.50 191 PRO A C 1
ATOM 1494 O O . PRO A 1 191 ? 1.984 -2.695 9.912 1.00 93.50 191 PRO A O 1
ATOM 1497 N N . ARG A 1 192 ? 3.869 -2.229 8.755 1.00 92.69 192 ARG A N 1
ATOM 1498 C CA . ARG A 1 192 ? 3.650 -0.785 8.624 1.00 92.69 192 ARG A CA 1
ATOM 1499 C C . ARG A 1 192 ? 4.421 -0.216 7.437 1.00 92.69 192 ARG A C 1
ATOM 1501 O O . ARG A 1 192 ? 5.478 -0.728 7.065 1.00 92.69 192 ARG A O 1
ATOM 1508 N N . ALA A 1 193 ? 3.910 0.863 6.860 1.00 94.50 193 ALA A N 1
ATOM 1509 C CA . ALA A 1 193 ? 4.653 1.614 5.855 1.00 94.50 193 ALA A CA 1
ATOM 1510 C C . ALA A 1 193 ? 5.933 2.220 6.452 1.00 94.50 193 ALA A C 1
ATOM 1512 O O . ALA A 1 193 ? 5.979 2.564 7.636 1.00 94.50 193 ALA A O 1
ATOM 1513 N N . LEU A 1 194 ? 6.973 2.356 5.628 1.00 95.00 194 LEU A N 1
ATOM 1514 C CA . LEU A 1 194 ? 8.115 3.190 5.982 1.00 95.00 194 LEU A CA 1
ATOM 1515 C C . LEU A 1 194 ? 7.699 4.658 5.916 1.00 95.00 194 LEU A C 1
ATOM 1517 O O . LEU A 1 194 ? 6.976 5.064 5.012 1.00 95.00 194 LEU A O 1
ATOM 1521 N N . GLU A 1 195 ? 8.235 5.471 6.819 1.00 94.88 195 GLU A N 1
ATOM 1522 C CA . GLU A 1 195 ? 7.920 6.901 6.867 1.00 94.88 195 GLU A CA 1
ATOM 1523 C C . GLU A 1 195 ? 8.243 7.616 5.544 1.00 94.88 195 GLU A C 1
ATOM 1525 O O . GLU A 1 195 ? 7.465 8.429 5.051 1.00 94.88 195 GLU A O 1
ATOM 1530 N N . ALA A 1 196 ? 9.355 7.240 4.907 1.00 95.81 196 ALA A N 1
ATOM 1531 C CA . ALA A 1 196 ? 9.740 7.780 3.606 1.00 95.81 196 ALA A CA 1
ATOM 1532 C C . ALA A 1 196 ? 8.717 7.465 2.497 1.00 95.81 196 ALA A C 1
ATOM 1534 O O . ALA A 1 196 ? 8.570 8.258 1.568 1.00 95.81 196 ALA A O 1
ATOM 1535 N N . ASP A 1 197 ? 8.005 6.335 2.584 1.00 96.50 197 ASP A N 1
ATOM 1536 C CA . ASP A 1 197 ? 7.012 5.925 1.583 1.00 96.50 197 ASP A CA 1
ATOM 1537 C C . ASP A 1 197 ? 5.697 6.708 1.704 1.00 96.50 197 ASP A C 1
ATOM 1539 O O . ASP A 1 197 ? 4.951 6.808 0.734 1.00 96.50 197 ASP A O 1
ATOM 1543 N N . LEU A 1 198 ? 5.432 7.311 2.867 1.00 96.94 198 LEU A N 1
ATOM 1544 C CA . LEU A 1 198 ? 4.222 8.096 3.132 1.00 96.94 198 LEU A CA 1
ATOM 1545 C C . LEU A 1 198 ? 4.326 9.541 2.634 1.00 96.94 198 LEU A C 1
ATOM 1547 O O . LEU A 1 198 ? 3.306 10.210 2.464 1.00 96.94 198 LEU A O 1
ATOM 1551 N N . GLN A 1 199 ? 5.538 10.036 2.365 1.00 96.38 199 GLN A N 1
ATOM 1552 C CA . GLN A 1 199 ? 5.763 11.451 2.059 1.00 96.38 199 GLN A CA 1
ATOM 1553 C C . GLN A 1 199 ? 4.973 11.931 0.837 1.00 96.38 199 GLN A C 1
ATOM 1555 O O . GLN A 1 199 ? 4.429 13.034 0.846 1.00 96.38 199 GLN A O 1
ATOM 1560 N N . TYR A 1 200 ? 4.885 11.107 -0.209 1.00 95.69 200 TYR A N 1
ATOM 1561 C CA . TYR A 1 200 ? 4.125 11.455 -1.407 1.00 95.69 200 TYR A CA 1
ATOM 1562 C C . TYR A 1 200 ? 2.629 11.609 -1.108 1.00 95.69 200 TYR A C 1
ATOM 1564 O O . TYR A 1 200 ? 2.030 12.628 -1.455 1.00 95.69 200 TYR A O 1
ATOM 1572 N N . LEU A 1 201 ? 2.044 10.642 -0.395 1.00 97.12 201 LEU A N 1
ATOM 1573 C CA . LEU A 1 201 ? 0.640 10.688 0.013 1.00 97.12 201 LEU A CA 1
ATOM 1574 C C . LEU A 1 201 ? 0.356 11.900 0.905 1.00 97.12 201 LEU A C 1
ATOM 1576 O O . LEU A 1 201 ? -0.645 12.579 0.709 1.00 97.12 201 LEU A O 1
ATOM 1580 N N . ARG A 1 202 ? 1.256 12.236 1.832 1.00 96.62 202 ARG A N 1
ATOM 1581 C CA . ARG A 1 202 ? 1.107 13.415 2.700 1.00 96.62 202 ARG A CA 1
ATOM 1582 C C . ARG A 1 202 ? 1.199 14.731 1.940 1.00 96.62 202 ARG A C 1
ATOM 1584 O O . ARG A 1 202 ? 0.440 15.655 2.233 1.00 96.62 202 ARG A O 1
ATOM 1591 N N . ASN A 1 203 ? 2.074 14.813 0.939 1.00 96.69 203 ASN A N 1
ATOM 1592 C CA . ASN A 1 203 ? 2.141 15.973 0.052 1.00 96.69 203 ASN A CA 1
ATOM 1593 C C . ASN A 1 203 ? 0.825 16.151 -0.719 1.00 96.69 203 ASN A C 1
ATOM 1595 O O . ASN A 1 203 ? 0.297 17.262 -0.763 1.00 96.69 203 ASN A O 1
ATOM 1599 N N . ILE A 1 204 ? 0.262 15.064 -1.262 1.00 96.31 204 ILE A N 1
ATOM 1600 C CA . ILE A 1 204 ? -1.068 15.085 -1.892 1.00 96.31 204 ILE A CA 1
ATOM 1601 C C . ILE A 1 204 ? -2.129 15.510 -0.878 1.00 96.31 204 ILE A C 1
ATOM 1603 O O . ILE A 1 204 ? -2.896 16.423 -1.156 1.00 96.31 204 ILE A O 1
ATOM 1607 N N . SER A 1 205 ? -2.155 14.896 0.304 1.00 96.56 205 SER A N 1
ATOM 1608 C CA . SER A 1 205 ? -3.125 15.199 1.360 1.00 96.56 205 SER A CA 1
ATOM 1609 C C . SER A 1 205 ? -3.111 16.686 1.731 1.00 96.56 205 SER A C 1
ATOM 1611 O O . SER A 1 205 ? -4.159 17.323 1.805 1.00 96.56 205 SER A O 1
ATOM 1613 N N . THR A 1 206 ? -1.913 17.266 1.860 1.00 97.00 206 THR A N 1
ATOM 1614 C CA . THR A 1 206 ? -1.708 18.691 2.155 1.00 97.00 206 THR A CA 1
ATOM 1615 C C . THR A 1 206 ? -2.215 19.578 1.020 1.00 97.00 206 THR A C 1
ATOM 1617 O O . THR A 1 206 ? -2.868 20.588 1.273 1.00 97.00 206 THR A O 1
ATOM 1620 N N . PHE A 1 207 ? -1.940 19.208 -0.232 1.00 97.56 207 PHE A N 1
ATOM 1621 C CA . PHE A 1 207 ? -2.439 19.922 -1.407 1.00 97.56 207 PHE A CA 1
ATOM 1622 C C . PHE A 1 207 ? -3.973 19.868 -1.510 1.00 97.56 207 PHE A C 1
ATOM 1624 O O . PHE A 1 207 ? -4.616 20.889 -1.747 1.00 97.56 207 PHE A O 1
ATOM 1631 N N . LEU A 1 208 ? -4.578 18.699 -1.296 1.00 96.88 208 LEU A N 1
ATOM 1632 C CA . LEU A 1 208 ? -6.034 18.535 -1.326 1.00 96.88 208 LEU A CA 1
ATOM 1633 C C . LEU A 1 208 ? -6.720 19.342 -0.215 1.00 96.88 208 LEU A C 1
ATOM 1635 O O . LEU A 1 208 ? -7.751 19.967 -0.455 1.00 96.88 208 LEU A O 1
ATOM 1639 N N . ALA A 1 209 ? -6.124 19.386 0.979 1.00 96.88 209 ALA A N 1
ATOM 1640 C CA . ALA A 1 209 ? -6.631 20.198 2.079 1.00 96.88 209 ALA A CA 1
ATOM 1641 C C . ALA A 1 209 ? -6.473 21.705 1.814 1.00 96.88 209 ALA A C 1
ATOM 1643 O O . ALA A 1 209 ? -7.417 22.469 1.999 1.00 96.88 209 ALA A O 1
ATOM 1644 N N . SER A 1 210 ? -5.311 22.151 1.323 1.00 97.12 210 SER A N 1
ATOM 1645 C CA . SER A 1 210 ? -5.058 23.579 1.068 1.00 97.12 210 SER A CA 1
ATOM 1646 C C . SER A 1 210 ? -5.899 24.155 -0.074 1.00 97.12 210 SER A C 1
ATOM 1648 O O . SER A 1 210 ? -6.132 25.361 -0.123 1.00 97.12 210 SER A O 1
ATOM 1650 N N . THR A 1 211 ? -6.386 23.294 -0.969 1.00 97.19 211 THR A N 1
ATOM 1651 C CA . THR A 1 211 ? -7.302 23.649 -2.061 1.00 97.19 211 THR A CA 1
ATOM 1652 C C . THR A 1 211 ? -8.779 23.516 -1.685 1.00 97.19 211 THR A C 1
ATOM 1654 O O . THR A 1 211 ? -9.640 23.813 -2.511 1.00 97.19 211 THR A O 1
ATOM 1657 N N . GLY A 1 212 ? -9.091 23.098 -0.452 1.00 96.31 212 GLY A N 1
ATOM 1658 C CA . GLY A 1 212 ? -10.465 22.920 0.024 1.00 96.31 212 GLY A CA 1
ATOM 1659 C C . GLY A 1 212 ? -11.204 21.743 -0.619 1.00 96.31 212 GLY A C 1
ATOM 1660 O O . GLY A 1 212 ? -12.428 21.692 -0.554 1.00 96.31 212 GLY A O 1
ATOM 1661 N N . ILE A 1 213 ? -10.485 20.813 -1.260 1.00 96.56 213 ILE A N 1
ATOM 1662 C CA . ILE A 1 213 ? -11.071 19.602 -1.856 1.00 96.56 213 ILE A CA 1
ATOM 1663 C C . ILE A 1 213 ? -11.431 18.589 -0.765 1.00 96.56 213 ILE A C 1
ATOM 1665 O O . ILE A 1 213 ? -12.427 17.880 -0.880 1.00 96.56 213 ILE A O 1
ATOM 1669 N N . THR A 1 214 ? -10.619 18.515 0.290 1.00 95.94 214 THR A N 1
ATOM 1670 C CA . THR A 1 214 ? -10.851 17.645 1.448 1.00 95.94 214 THR A CA 1
ATOM 1671 C C . THR A 1 214 ? -10.676 18.420 2.743 1.00 95.94 214 THR A C 1
ATOM 1673 O O . THR A 1 214 ? -9.893 19.368 2.779 1.00 95.94 214 THR A O 1
ATOM 1676 N N . ASP A 1 215 ? -11.278 17.937 3.827 1.00 96.06 215 ASP A N 1
ATOM 1677 C CA . ASP A 1 215 ? -10.962 18.416 5.173 1.00 96.06 215 ASP A CA 1
ATOM 1678 C C . ASP A 1 215 ? -9.470 18.196 5.506 1.00 96.06 215 ASP A C 1
ATOM 1680 O O . ASP A 1 215 ? -8.835 17.288 4.946 1.00 96.06 215 ASP A O 1
ATOM 1684 N N . PRO A 1 216 ? -8.865 19.023 6.377 1.00 95.81 216 PRO A N 1
ATOM 1685 C CA . PRO A 1 216 ? -7.530 18.749 6.894 1.00 95.81 216 PRO A CA 1
ATOM 1686 C C . PRO A 1 216 ? -7.541 17.491 7.785 1.00 95.81 216 PRO A C 1
ATOM 1688 O O . PRO A 1 216 ? -8.558 17.207 8.417 1.00 95.81 216 PRO A O 1
ATOM 1691 N N . PRO A 1 217 ? -6.424 16.747 7.882 1.00 94.81 217 PRO A N 1
ATOM 1692 C CA . PRO A 1 217 ? -6.296 15.665 8.857 1.00 94.81 217 PRO A CA 1
ATOM 1693 C C . PRO A 1 217 ? -6.548 16.146 10.295 1.00 94.81 217 PRO A C 1
ATOM 1695 O O . PRO A 1 217 ? -6.088 17.227 10.677 1.00 94.81 217 PRO A O 1
ATOM 1698 N N . GLU A 1 218 ? -7.232 15.331 11.097 1.00 93.31 218 GLU A N 1
ATOM 1699 C CA . GLU A 1 218 ? -7.386 15.546 12.536 1.00 93.31 218 GLU A CA 1
ATOM 1700 C C . GLU A 1 218 ? -6.022 15.453 13.234 1.00 93.31 218 GLU A C 1
ATOM 1702 O O . GLU A 1 218 ? -5.208 14.571 12.949 1.00 93.31 218 GLU A O 1
ATOM 1707 N N . GLN A 1 219 ? -5.778 16.372 14.168 1.00 78.44 219 GLN A N 1
ATOM 1708 C CA . GLN A 1 219 ? -4.627 16.326 15.066 1.00 78.44 219 GLN A CA 1
ATOM 1709 C C . GLN A 1 219 ? -5.103 15.746 16.399 1.00 78.44 219 GLN A C 1
ATOM 1711 O O . GLN A 1 219 ? -5.912 16.381 17.078 1.00 78.44 219 GLN A O 1
ATOM 1716 N N . LEU A 1 220 ? -4.638 14.538 16.727 1.00 66.31 220 LEU A N 1
ATOM 1717 C CA . LEU A 1 220 ? -4.897 13.858 18.001 1.00 66.31 220 LEU A CA 1
ATOM 1718 C C . LEU A 1 220 ? -3.785 14.122 19.021 1.00 66.31 220 LEU A C 1
ATOM 1720 O O . LEU A 1 220 ? -2.605 14.174 18.603 1.00 66.31 220 LEU A O 1
#

Sequence (220 aa):
VSISPEPPEIVAEEPRALIFHARDDAKAPLEATREAMLRGWRRMAAFALFFQWSAVVAEDVPKAIADAWASDAKDLGWGGLLPWHFKDNWMKSFESLRGPFNTGGLVLAPILSELILNRYLTSDVWPFVEDICNSWGDMEQVVPAHFEAPVRASAQDWRDAFRRGLGEPPPGSSGNPLNNLFGFLGPPPGPRALEADLQYLRNISTFLASTGITDPPEQL

Secondary structure (DSSP, 8-state):
----SS--HHHHHSTHHHHHHT-SSTTS----SHHHHHHHHHHHHHHHHHSS-TTEEEPPHHHHHHHHHH-S-TTTTGGG---EEE-TTTHHHHHHHH-TTSS------HHHHHHTGGGSIIIIIHHHHHHHHHHTTT--EE--SSSS-SEE--HHHHHHHHHHHH-SPPTT--S-TTHHHHGGG-SPSS----HHHHHHHHHHHHHHHHTTSSPPPP--

InterPro domains:
  IPR025638 Protein of unknown function DUF4336 [PF14234] (1-163)
  IPR025638 Protein of unknown function DUF4336 [PTHR33835] (7-214)

pLDDT: mean 89.74, std 11.43, range [49.06, 97.56]